Protein AF-0000000085168391 (afdb_homodimer)

Organism: Herbaspirillum seropedicae (strain SmR1) (NCBI:txid757424)

pLDDT: mean 89.88, std 19.29, range [29.91, 98.81]

Solvent-accessible surface area (backbone atoms only — not comparable to full-atom values): 16498 Å² total; per-residue (Å²): 136,82,79,75,76,76,76,74,72,73,69,71,76,68,69,87,40,57,35,81,50,93,57,33,66,59,54,52,68,68,43,54,46,68,57,42,30,51,46,24,60,70,12,24,28,29,52,28,57,47,45,44,16,48,76,58,48,65,44,57,51,66,57,49,28,59,32,41,69,45,61,58,69,61,49,53,49,26,35,75,65,64,31,58,31,51,34,70,56,24,36,44,53,47,46,51,54,52,50,48,51,51,36,18,64,61,63,71,31,61,67,60,20,24,51,52,34,68,33,67,30,75,94,57,80,54,37,25,53,48,51,34,38,55,28,63,46,27,39,51,49,48,53,49,52,50,53,48,51,46,52,56,68,73,94,133,82,78,76,77,74,73,76,72,74,70,71,76,70,67,87,38,56,35,80,50,92,58,33,66,58,53,53,68,68,42,54,46,68,57,41,32,49,48,24,60,69,11,22,26,29,52,29,58,50,45,44,17,49,75,57,48,65,45,58,50,67,56,50,28,60,33,43,71,43,62,60,71,61,49,53,50,26,36,76,65,63,31,59,31,52,33,68,57,24,37,45,52,47,46,51,54,52,50,47,52,52,35,18,64,61,63,71,31,60,67,58,20,25,49,52,35,69,33,67,30,74,94,55,78,55,38,24,53,48,51,34,39,58,29,60,45,28,40,52,49,47,54,50,53,49,52,46,52,46,52,57,68,73,96

Foldseek 3Di:
DPPPPPPPPPPPPQPPAQADDPCSLVVLVPDDPVVVLVSLQVFHFLNNLVCCQCVQQNHHSVVLCQLLVHDPVVSVVSNVVRHGDHSLVSVLSVLSSVLLVLLCVQVVHRNVSSVQQCAFDVQQVRHGLSNQSNDDVSSVSSVVVSVCSSVVVVD/DPPPPPPPPPPPPQPPAQADDPCSLVVLVPDDPVVVLVSLQVFHFLNNLVCCQCVQQNHHSVVLCQLLVHDPVVSVVSNVVRHGDHSLVSVLSVLSSVLLVLLCVQVVHRNVSSVQQCAFDVQQVRHGLSNQSNDDVSSVSSVVVSVCSSVVVVD

Radius of gyration: 22.09 Å; Cα contacts (8 Å, |Δi|>4): 417; chains: 2; bounding box: 77×68×56 Å

Secondary structure (DSSP, 8-state):
----------------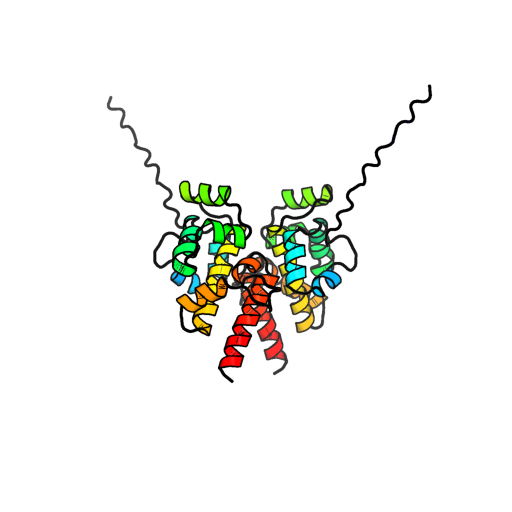STTSSTTHHHHHHHS-HHHHHHHHHH--BTHHHHHIIIIII-S-HHHHHHHTT--HHHHHHHHHTT-BPPHHHHHHHHHHHHHHHHHHHHHT-HHHHHHHHTS--GGGTT--HHHHTTSHHHHHHHHHHHHHHHHHHH-/----------------STTSSTTHHHHHHHS-HHHHHHHHHH--BTHHHHHIIIIII-S-HHHHHHHTT--HHHHHHHHHTT-BPPHHHHHHHHHHHHHHHHHHHHHT-HHHHHHHHTS--GGGTT--HHHHTTSHHHHHHHHHHHHHHHHHHH-

InterPro domains:
  IPR011979 Antitoxin Xre [TIGR02293] (33-155)
  IPR024467 Antitoxin Xre/MbcA/ParS-like, toxin-binding domain [PF09722] (102-152)
  IPR046847 Antitoxin Xre-like, helix-turn-helix domain [PF20432] (38-97)

Structure (mmCIF, N/CA/C/O backbone):
data_AF-0000000085168391-model_v1
#
loop_
_entity.id
_entity.type
_entity.pdbx_description
1 polymer 'Uncharacterized protein'
#
loop_
_atom_site.group_PDB
_atom_site.id
_atom_site.type_symbol
_atom_site.label_atom_id
_atom_site.label_alt_id
_atom_site.label_comp_id
_atom_site.label_asym_id
_atom_site.label_entity_id
_atom_site.label_seq_id
_atom_site.pdbx_PDB_ins_code
_atom_site.Cartn_x
_atom_site.Cartn_y
_atom_site.Cartn_z
_atom_site.occupancy
_atom_site.B_iso_or_equiv
_atom_site.auth_seq_id
_atom_site.auth_comp_id
_atom_site.auth_asym_id
_atom_site.auth_atom_id
_atom_site.pdbx_PDB_model_num
ATOM 1 N N . MET A 1 1 ? 49.438 -32.469 21.75 1 33.88 1 MET A N 1
ATOM 2 C CA . MET A 1 1 ? 48.719 -31.203 22 1 33.88 1 MET A CA 1
ATOM 3 C C . MET A 1 1 ? 47.625 -30.984 20.984 1 33.88 1 MET A C 1
ATOM 5 O O . MET A 1 1 ? 47.875 -30.719 19.812 1 33.88 1 MET A O 1
ATOM 9 N N . THR A 1 2 ? 46.531 -31.781 21.016 1 36.09 2 THR A N 1
ATOM 10 C CA . THR A 1 2 ? 45.344 -31.922 20.156 1 36.09 2 THR A CA 1
ATOM 11 C C . THR A 1 2 ? 44.531 -30.625 20.125 1 36.09 2 THR A C 1
ATOM 13 O O . THR A 1 2 ? 44.062 -30.156 21.172 1 36.09 2 THR A O 1
ATOM 16 N N . THR A 1 3 ? 44.906 -29.719 19.188 1 37.69 3 THR A N 1
ATOM 17 C CA . THR A 1 3 ? 44.156 -28.5 18.922 1 37.69 3 THR A CA 1
ATOM 18 C C . THR A 1 3 ? 42.688 -28.797 18.625 1 37.69 3 THR A C 1
ATOM 20 O O . THR A 1 3 ? 42.375 -29.469 17.641 1 37.69 3 THR A O 1
ATOM 23 N N . ARG A 1 4 ? 41.875 -28.938 19.688 1 37.03 4 ARG A N 1
ATOM 24 C CA . ARG A 1 4 ? 40.438 -29.047 19.531 1 37.03 4 ARG A CA 1
ATOM 25 C C . ARG A 1 4 ? 39.875 -27.875 18.734 1 37.03 4 ARG A C 1
ATOM 27 O O . ARG A 1 4 ? 39.938 -26.734 19.203 1 37.03 4 ARG A O 1
ATOM 34 N N . SER A 1 5 ? 39.875 -28.031 17.344 1 36.16 5 SER A N 1
ATOM 35 C CA . SER A 1 5 ? 39.219 -27.078 16.453 1 36.16 5 SER A CA 1
ATOM 36 C C . SER A 1 5 ? 37.781 -26.828 16.859 1 36.16 5 SER A C 1
ATOM 38 O O . SER A 1 5 ? 36.969 -27.766 16.938 1 36.16 5 SER A O 1
ATOM 40 N N . SER A 1 6 ? 37.5 -25.938 17.797 1 36.25 6 SER A N 1
ATOM 41 C CA . SER A 1 6 ? 36.125 -25.5 18.125 1 36.25 6 SER A CA 1
ATOM 42 C C . SER A 1 6 ? 35.375 -25.094 16.875 1 36.25 6 SER A C 1
ATOM 44 O O . SER A 1 6 ? 35.781 -24.172 16.172 1 36.25 6 SER A O 1
ATOM 46 N N . SER A 1 7 ? 34.75 -26.062 16.219 1 31.73 7 SER A N 1
ATOM 47 C CA . SER A 1 7 ? 33.875 -25.812 15.078 1 31.73 7 SER A CA 1
ATOM 48 C C . SER A 1 7 ? 32.781 -24.797 15.414 1 31.73 7 SER A C 1
ATOM 50 O O . SER A 1 7 ? 31.938 -25.047 16.266 1 31.73 7 SER A O 1
ATOM 52 N N . ILE A 1 8 ? 33.125 -23.531 15.422 1 33.44 8 ILE A N 1
ATOM 53 C CA . ILE A 1 8 ? 32.062 -22.516 15.508 1 33.44 8 ILE A CA 1
ATOM 54 C C . ILE A 1 8 ? 30.953 -22.844 14.523 1 33.44 8 ILE A C 1
ATOM 56 O O . ILE A 1 8 ? 31.172 -22.875 13.312 1 33.44 8 ILE A O 1
ATOM 60 N N . ARG A 1 9 ? 30 -23.578 14.938 1 30.22 9 ARG A N 1
ATOM 61 C CA . ARG A 1 9 ? 28.797 -23.828 14.148 1 30.22 9 ARG A CA 1
ATOM 62 C C . ARG A 1 9 ? 28.188 -22.531 13.656 1 30.22 9 ARG A C 1
ATOM 64 O O . ARG A 1 9 ? 27.75 -21.703 14.453 1 30.22 9 ARG A O 1
ATOM 71 N N . VAL A 1 10 ? 28.625 -22.109 12.562 1 30.91 10 VAL A N 1
ATOM 72 C CA . VAL A 1 10 ? 27.906 -21.094 11.812 1 30.91 10 VAL A CA 1
ATOM 73 C C . VAL A 1 10 ? 26.406 -21.422 11.781 1 30.91 10 VAL A C 1
ATOM 75 O O . VAL A 1 10 ? 26.016 -22.453 11.234 1 30.91 10 VAL A O 1
ATOM 78 N N . VAL A 1 11 ? 25.688 -21.234 12.805 1 31.44 11 VAL A N 1
ATOM 79 C CA . VAL A 1 11 ? 24.234 -21.312 12.766 1 31.44 11 VAL A CA 1
ATOM 80 C C . VAL A 1 11 ? 23.719 -20.625 11.508 1 31.44 11 VAL A C 1
ATOM 82 O O . VAL A 1 11 ? 23.969 -19.438 11.289 1 31.44 11 VAL A O 1
ATOM 85 N N . SER A 1 12 ? 23.641 -21.312 10.438 1 33.41 12 SER A N 1
ATOM 86 C CA . SER A 1 12 ? 22.875 -20.797 9.305 1 33.41 12 SER A CA 1
ATOM 87 C C . SER A 1 12 ? 21.609 -20.078 9.773 1 33.41 12 SER A C 1
ATOM 89 O O . SER A 1 12 ? 20.844 -20.609 10.578 1 33.41 12 SER A O 1
ATOM 91 N N . LYS A 1 13 ? 21.656 -18.922 10.188 1 37.72 13 LYS A N 1
ATOM 92 C CA . LYS A 1 13 ? 20.453 -18.156 10.484 1 37.72 13 LYS A CA 1
ATOM 93 C C . LYS A 1 13 ? 19.281 -18.594 9.602 1 37.72 13 LYS A C 1
ATOM 95 O O . LYS A 1 13 ? 19.219 -18.203 8.43 1 37.72 13 LYS A O 1
ATOM 100 N N . GLY A 1 14 ? 18.875 -19.797 9.352 1 41.16 14 GLY A N 1
ATOM 101 C CA . GLY A 1 14 ? 17.641 -20.203 8.711 1 41.16 14 GLY A CA 1
ATOM 102 C C . GLY A 1 14 ? 16.531 -19.172 8.852 1 41.16 14 GLY A C 1
ATOM 103 O O . GLY A 1 14 ? 16.234 -18.719 9.961 1 41.16 14 GLY A O 1
ATOM 104 N N . SER A 1 15 ? 16.203 -18.344 7.82 1 50.38 15 SER A N 1
ATOM 105 C CA . SER A 1 15 ? 15.445 -17.094 7.926 1 50.38 15 SER A CA 1
ATOM 106 C C . SER A 1 15 ? 14.117 -17.312 8.633 1 50.38 15 SER A C 1
ATOM 108 O O . SER A 1 15 ? 13.414 -18.281 8.367 1 50.38 15 SER A O 1
ATOM 110 N N . GLN A 1 16 ? 13.969 -17.25 9.812 1 61.66 16 GLN A N 1
ATOM 111 C CA . GLN A 1 16 ? 12.75 -17.172 10.609 1 61.66 16 GLN A CA 1
ATOM 112 C C . GLN A 1 16 ? 11.711 -16.266 9.938 1 61.66 16 GLN A C 1
ATOM 114 O O . GLN A 1 16 ? 10.68 -15.945 10.531 1 61.66 16 GLN A O 1
ATOM 119 N N . GLY A 1 17 ? 11.992 -15.961 8.68 1 74 17 GLY A N 1
ATOM 120 C CA . GLY A 1 17 ? 11 -15.117 8.023 1 74 17 GLY A CA 1
ATOM 121 C C . GLY A 1 17 ? 9.867 -15.906 7.406 1 74 17 GLY A C 1
ATOM 122 O O . GLY A 1 17 ? 9.898 -17.141 7.387 1 74 17 GLY A O 1
ATOM 123 N N . LEU A 1 18 ? 8.75 -15.234 7.059 1 85.69 18 LEU A N 1
ATOM 124 C CA . LEU A 1 18 ? 7.602 -15.82 6.375 1 85.69 18 LEU A CA 1
ATOM 125 C C . LEU A 1 18 ? 7.891 -16.016 4.895 1 85.69 18 LEU A C 1
ATOM 127 O O . LEU A 1 18 ? 8.359 -15.102 4.219 1 85.69 18 LEU A O 1
ATOM 131 N N . GLY A 1 19 ? 7.73 -17.219 4.465 1 88.19 19 GLY A N 1
ATOM 132 C CA . GLY A 1 19 ? 7.836 -17.422 3.029 1 88.19 19 GLY A CA 1
ATOM 133 C C . GLY A 1 19 ? 8.383 -18.797 2.656 1 88.19 19 GLY A C 1
ATOM 134 O O . GLY A 1 19 ? 8.133 -19.281 1.554 1 88.19 19 GLY A O 1
ATOM 135 N N . ALA A 1 20 ? 8.984 -19.438 3.566 1 86.19 20 ALA A N 1
ATOM 136 C CA . ALA A 1 20 ? 9.719 -20.641 3.193 1 86.19 20 ALA A CA 1
ATOM 137 C C . ALA A 1 20 ? 8.961 -21.906 3.592 1 86.19 20 ALA A C 1
ATOM 139 O O . ALA A 1 20 ? 9.297 -23 3.15 1 86.19 20 ALA A O 1
ATOM 140 N N . ARG A 1 21 ? 7.949 -21.688 4.328 1 89.88 21 ARG A N 1
ATOM 141 C CA . ARG A 1 21 ? 7.207 -22.859 4.793 1 89.88 21 ARG A CA 1
ATOM 142 C C . ARG A 1 21 ? 5.918 -23.031 4 1 89.88 21 ARG A C 1
ATOM 144 O O . ARG A 1 21 ? 5.309 -22.062 3.562 1 89.88 21 ARG A O 1
ATOM 151 N N . PRO A 1 22 ? 5.465 -24.281 3.84 1 85.81 22 PRO A N 1
ATOM 152 C CA . PRO A 1 22 ? 4.312 -24.578 2.99 1 85.81 22 PRO A CA 1
ATOM 153 C C . PRO A 1 22 ? 3.039 -23.875 3.447 1 85.81 22 PRO A C 1
ATOM 155 O O . PRO A 1 22 ? 2.221 -23.469 2.619 1 85.81 22 PRO A O 1
ATOM 158 N N . ASN A 1 23 ? 2.877 -23.641 4.668 1 91.81 23 ASN A N 1
ATOM 159 C CA . ASN A 1 23 ? 1.635 -23.062 5.16 1 91.81 23 ASN A CA 1
ATOM 160 C C . ASN A 1 23 ? 1.784 -21.562 5.418 1 91.81 23 ASN A C 1
ATOM 162 O O . ASN A 1 23 ? 0.927 -20.953 6.055 1 91.81 23 ASN A O 1
ATOM 166 N N . ASP A 1 24 ? 2.768 -21 4.863 1 94.44 24 ASP A N 1
ATOM 167 C CA . ASP A 1 24 ? 3.098 -19.609 5.188 1 94.44 24 ASP A CA 1
ATOM 168 C C . ASP A 1 24 ? 2.016 -18.656 4.688 1 94.44 24 ASP A C 1
ATOM 170 O O . ASP A 1 24 ? 1.729 -17.641 5.324 1 94.44 24 ASP A O 1
ATOM 174 N N . PHE A 1 25 ? 1.405 -18.953 3.545 1 95.38 25 PHE A N 1
ATOM 175 C CA . PHE A 1 25 ? 0.35 -18.094 3.043 1 95.38 25 PHE A CA 1
ATOM 176 C C . PHE A 1 25 ? -0.819 -18.031 4.02 1 95.38 25 PHE A C 1
ATOM 178 O O . PHE A 1 25 ? -1.305 -16.953 4.355 1 95.38 25 PHE A O 1
ATOM 185 N N . GLN A 1 26 ? -1.202 -19.234 4.449 1 94.31 26 GLN A N 1
ATOM 186 C CA . GLN A 1 26 ? -2.318 -19.328 5.383 1 94.31 26 GLN A CA 1
ATOM 187 C C . GLN A 1 26 ? -1.959 -18.703 6.73 1 94.31 26 GLN A C 1
ATOM 189 O O . GLN A 1 26 ? -2.791 -18.047 7.355 1 94.31 26 GLN A O 1
ATOM 194 N N . ARG A 1 27 ? -0.788 -18.984 7.184 1 95.25 27 ARG A N 1
ATOM 195 C CA . ARG A 1 27 ? -0.331 -18.406 8.438 1 95.25 27 ARG A CA 1
ATOM 196 C C . ARG A 1 27 ? -0.391 -16.875 8.383 1 95.25 27 ARG A C 1
ATOM 198 O O . ARG A 1 27 ? -0.863 -16.234 9.32 1 95.25 27 ARG A O 1
ATOM 205 N N . PHE A 1 28 ? 0.11 -16.375 7.328 1 97.62 28 PHE A N 1
ATOM 206 C CA . PHE A 1 28 ? 0.08 -14.922 7.152 1 97.62 28 PHE A CA 1
ATOM 207 C C . PHE A 1 28 ? -1.354 -14.414 7.125 1 97.62 28 PHE A C 1
ATOM 209 O O . PHE A 1 28 ? -1.679 -13.43 7.793 1 97.62 28 PHE A O 1
ATOM 216 N N . ALA A 1 29 ? -2.193 -15.055 6.402 1 95.69 29 ALA A N 1
ATOM 217 C CA . ALA A 1 29 ? -3.588 -14.641 6.25 1 95.69 29 ALA A CA 1
ATOM 218 C C . ALA A 1 29 ? -4.32 -14.672 7.59 1 95.69 29 ALA A C 1
ATOM 220 O O 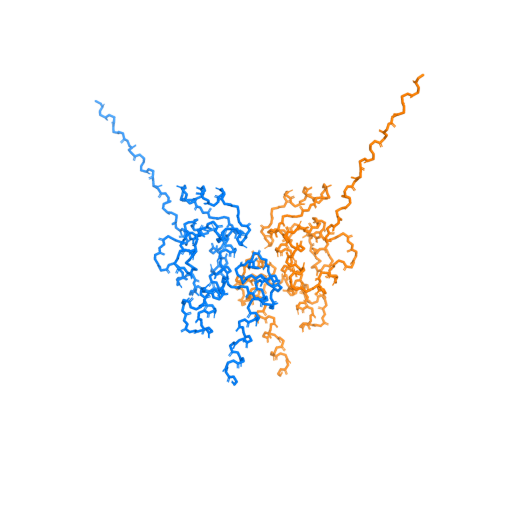. ALA A 1 29 ? -5.254 -13.898 7.812 1 95.69 29 ALA A O 1
ATOM 221 N N . ASN A 1 30 ? -3.869 -15.531 8.461 1 96.19 30 ASN A N 1
ATOM 222 C CA . ASN A 1 30 ? -4.57 -15.727 9.727 1 96.19 30 ASN A CA 1
ATOM 223 C C . ASN A 1 30 ? -4.059 -14.781 10.805 1 96.19 30 ASN A C 1
ATOM 225 O O . ASN A 1 30 ? -4.645 -14.688 11.891 1 96.19 30 ASN A O 1
ATOM 229 N N . MET A 1 31 ? -3.039 -14.125 10.562 1 96.94 31 MET A N 1
ATOM 230 C CA . MET A 1 31 ? -2.531 -13.133 11.5 1 96.94 31 MET A CA 1
ATOM 231 C C . MET A 1 31 ? -3.469 -11.93 11.586 1 96.94 31 MET A C 1
ATOM 233 O O . MET A 1 31 ? -4.145 -11.602 10.609 1 96.94 31 MET A O 1
ATOM 237 N N . ASP A 1 32 ? -3.422 -11.32 12.766 1 96.38 32 ASP A N 1
ATOM 238 C CA . ASP A 1 32 ? -4.098 -10.031 12.836 1 96.38 32 ASP A CA 1
ATOM 239 C C . ASP A 1 32 ? -3.309 -8.953 12.086 1 96.38 32 ASP A C 1
ATOM 241 O O . ASP A 1 32 ? -2.104 -9.102 11.875 1 96.38 32 ASP A O 1
ATOM 245 N N . PRO A 1 33 ? -3.953 -7.879 11.758 1 96.75 33 PRO A N 1
ATOM 246 C CA . PRO A 1 33 ? -3.332 -6.859 10.906 1 96.75 33 PRO A CA 1
ATOM 247 C C . PRO A 1 33 ? -2.041 -6.301 11.508 1 96.75 33 PRO A C 1
ATOM 249 O O . PRO A 1 33 ? -1.1 -5.996 10.773 1 96.75 33 PRO A O 1
ATOM 252 N N . ILE A 1 34 ? -1.938 -6.125 12.797 1 96.12 34 ILE A N 1
ATOM 253 C CA . ILE A 1 34 ? -0.744 -5.586 13.445 1 96.12 34 ILE A CA 1
ATOM 254 C C . ILE A 1 34 ? 0.415 -6.57 13.281 1 96.12 34 ILE A C 1
ATOM 256 O O . ILE A 1 34 ? 1.529 -6.172 12.93 1 96.12 34 ILE A O 1
ATOM 260 N N . SER A 1 35 ? 0.068 -7.852 13.469 1 97.25 35 SER A N 1
ATOM 261 C CA . SER A 1 35 ? 1.077 -8.891 13.289 1 97.25 35 SER A CA 1
ATOM 262 C C . SER A 1 35 ? 1.5 -9 11.828 1 97.25 35 SER A C 1
ATOM 264 O O . SER A 1 35 ? 2.678 -9.211 11.531 1 97.25 35 SER A O 1
ATOM 266 N N . GLN A 1 36 ? 0.532 -8.875 10.914 1 98.19 36 GLN A N 1
ATOM 267 C CA . GLN A 1 36 ? 0.883 -8.852 9.5 1 98.19 36 GLN A CA 1
ATOM 268 C C . GLN A 1 36 ? 1.823 -7.691 9.188 1 98.19 36 GLN A C 1
ATOM 270 O O . GLN A 1 36 ? 2.795 -7.855 8.445 1 98.19 36 GLN A O 1
ATOM 275 N N . GLY A 1 37 ? 1.474 -6.484 9.75 1 97.81 37 GLY A N 1
ATOM 276 C CA . GLY A 1 37 ? 2.33 -5.324 9.555 1 97.81 37 GLY A CA 1
ATOM 277 C C . GLY A 1 37 ? 3.756 -5.551 10.023 1 97.81 37 GLY A C 1
ATOM 278 O O . GLY A 1 37 ? 4.707 -5.18 9.336 1 97.81 37 GLY A O 1
ATOM 279 N N . ARG A 1 38 ? 3.926 -6.211 11.18 1 96.75 38 ARG A N 1
ATOM 280 C CA . ARG A 1 38 ? 5.25 -6.516 11.719 1 96.75 38 ARG A CA 1
ATOM 281 C C . ARG A 1 38 ? 6.012 -7.457 10.789 1 96.75 38 ARG A C 1
ATOM 283 O O . ARG A 1 38 ? 7.195 -7.246 10.516 1 96.75 38 ARG A O 1
ATOM 290 N N . THR A 1 39 ? 5.309 -8.453 10.328 1 97.31 39 THR A N 1
ATOM 291 C CA . THR A 1 39 ? 5.906 -9.414 9.406 1 97.31 39 THR A CA 1
ATOM 292 C C . THR A 1 39 ? 6.418 -8.711 8.156 1 97.31 39 THR A C 1
ATOM 294 O O . THR A 1 39 ? 7.516 -9.008 7.676 1 97.31 39 THR A O 1
ATOM 297 N N . ILE A 1 40 ? 5.652 -7.789 7.633 1 97.88 40 ILE A N 1
ATOM 298 C CA . ILE A 1 40 ? 5.996 -7.043 6.426 1 97.88 40 ILE A CA 1
ATOM 299 C C . ILE A 1 40 ? 7.195 -6.141 6.699 1 97.88 40 ILE A C 1
ATOM 301 O O . ILE A 1 40 ? 8.156 -6.117 5.922 1 97.88 40 ILE A O 1
ATOM 305 N N . ARG A 1 41 ? 7.246 -5.496 7.816 1 96.81 41 ARG A N 1
ATOM 306 C CA . ARG A 1 41 ? 8.344 -4.605 8.172 1 96.81 41 ARG A CA 1
ATOM 307 C C . ARG A 1 41 ? 9.648 -5.383 8.336 1 96.81 41 ARG A C 1
ATOM 309 O O . ARG A 1 41 ? 10.711 -4.906 7.934 1 96.81 41 ARG A O 1
ATOM 316 N N . ASP A 1 42 ? 9.484 -6.555 8.922 1 96.19 42 ASP A N 1
ATOM 317 C CA . ASP A 1 42 ? 10.656 -7.391 9.156 1 96.19 42 ASP A CA 1
ATOM 318 C C . ASP A 1 42 ? 11.188 -7.977 7.848 1 96.19 42 ASP A C 1
ATOM 320 O O . ASP A 1 42 ? 12.336 -8.414 7.777 1 96.19 42 ASP A O 1
ATOM 324 N N . GLY A 1 43 ? 10.383 -7.98 6.91 1 97.62 43 GLY A N 1
ATOM 325 C CA . GLY A 1 43 ? 10.742 -8.547 5.617 1 97.62 43 GLY A CA 1
ATOM 326 C C . GLY A 1 43 ? 10.445 -10.031 5.512 1 97.62 43 GLY A C 1
ATOM 327 O O . GLY A 1 43 ? 10.914 -10.82 6.332 1 97.62 43 GLY A O 1
ATOM 328 N N . MET A 1 44 ? 9.781 -10.391 4.504 1 98 44 MET A N 1
ATOM 329 C CA . MET A 1 44 ? 9.516 -11.805 4.227 1 98 44 MET A CA 1
ATOM 330 C C . MET A 1 44 ? 10.734 -12.469 3.59 1 98 44 MET A C 1
ATOM 332 O O . MET A 1 44 ? 11.602 -11.789 3.037 1 98 44 MET A O 1
ATOM 336 N N . ASP A 1 45 ? 10.742 -13.82 3.738 1 97.88 45 ASP A N 1
ATOM 337 C CA . ASP A 1 45 ? 11.773 -14.531 2.984 1 97.88 45 ASP A CA 1
ATOM 338 C C . ASP A 1 45 ? 11.609 -14.305 1.483 1 97.88 45 ASP A C 1
ATOM 340 O O . ASP A 1 45 ? 10.508 -14.438 0.948 1 97.88 45 ASP A O 1
ATOM 344 N N . ALA A 1 46 ? 12.703 -14.031 0.838 1 98.19 46 ALA A N 1
ATOM 345 C CA . ALA A 1 46 ? 12.625 -13.625 -0.564 1 98.19 46 ALA A CA 1
ATOM 346 C C . ALA A 1 46 ? 12.008 -14.727 -1.421 1 98.19 46 ALA A C 1
ATOM 348 O O . ALA A 1 46 ? 11.367 -14.445 -2.438 1 98.19 46 ALA A O 1
ATOM 349 N N . ILE A 1 47 ? 12.117 -15.938 -1.055 1 98 47 ILE A N 1
ATOM 350 C CA . ILE A 1 47 ? 11.617 -17.094 -1.807 1 98 47 ILE A CA 1
ATOM 351 C C . ILE A 1 47 ? 10.102 -16.984 -1.941 1 98 47 ILE A C 1
ATOM 353 O O . ILE A 1 47 ? 9.508 -17.641 -2.803 1 98 47 ILE A O 1
ATOM 357 N N . ILE A 1 48 ? 9.469 -16.125 -1.128 1 98.5 48 ILE A N 1
ATOM 358 C CA . ILE A 1 48 ? 8.023 -15.984 -1.168 1 98.5 48 ILE A CA 1
ATOM 359 C C . ILE A 1 48 ? 7.594 -15.445 -2.529 1 98.5 48 ILE A C 1
ATOM 361 O O . ILE A 1 48 ? 6.516 -15.773 -3.025 1 98.5 48 ILE A O 1
ATOM 365 N N . ALA A 1 49 ? 8.414 -14.594 -3.102 1 98.56 49 ALA A N 1
ATOM 366 C CA . ALA A 1 49 ? 8.102 -14.047 -4.418 1 98.56 49 ALA A CA 1
ATOM 367 C C . ALA A 1 49 ? 7.945 -15.156 -5.453 1 98.56 49 ALA A C 1
ATOM 369 O O . ALA A 1 49 ? 6.992 -15.164 -6.234 1 98.56 49 ALA A O 1
ATOM 370 N N . GLU A 1 50 ? 8.82 -16.094 -5.438 1 98.25 50 GLU A N 1
ATOM 371 C CA . GLU A 1 50 ? 8.758 -17.234 -6.352 1 98.25 50 GLU A CA 1
ATOM 372 C C . GLU A 1 50 ? 7.527 -18.094 -6.074 1 98.25 50 GLU A C 1
ATOM 374 O O . GLU A 1 50 ? 6.855 -18.547 -7.004 1 98.25 50 GLU A O 1
ATOM 379 N N . ARG A 1 51 ? 7.262 -18.312 -4.863 1 98.25 51 ARG A N 1
ATOM 380 C CA . ARG A 1 51 ? 6.133 -19.172 -4.488 1 98.25 51 ARG A CA 1
ATOM 381 C C . ARG A 1 51 ? 4.809 -18.516 -4.883 1 98.25 51 ARG A C 1
ATOM 383 O O . ARG A 1 51 ? 3.904 -19.203 -5.375 1 98.25 51 ARG A O 1
ATOM 390 N N . VAL A 1 52 ? 4.715 -17.234 -4.648 1 98.5 52 VAL A N 1
ATOM 391 C CA . VAL A 1 52 ? 3.508 -16.5 -5.039 1 98.5 52 VAL A CA 1
ATOM 392 C C . VAL A 1 52 ? 3.307 -16.625 -6.547 1 98.5 52 VAL A C 1
ATOM 394 O O . VAL A 1 52 ? 2.209 -16.938 -7.012 1 98.5 52 VAL A O 1
ATOM 397 N N . ALA A 1 53 ? 4.352 -16.406 -7.297 1 98.69 53 ALA A N 1
ATOM 398 C CA . ALA A 1 53 ? 4.273 -16.469 -8.758 1 98.69 53 ALA A CA 1
ATOM 399 C C . ALA A 1 53 ? 3.854 -17.859 -9.219 1 98.69 53 ALA A C 1
ATOM 401 O O . ALA A 1 53 ? 2.943 -18 -10.039 1 98.69 53 ALA A O 1
ATOM 402 N N . ARG A 1 54 ? 4.422 -18.828 -8.641 1 98.06 54 ARG A N 1
ATOM 403 C CA . ARG A 1 54 ? 4.238 -20.203 -9.094 1 98.06 54 ARG A CA 1
ATOM 404 C C . ARG A 1 54 ? 2.947 -20.797 -8.531 1 98.06 54 ARG A C 1
ATOM 406 O O . ARG A 1 54 ? 2.127 -21.328 -9.273 1 98.06 54 ARG A O 1
ATOM 413 N N . GLU A 1 55 ? 2.758 -20.672 -7.246 1 97.56 55 GLU A N 1
ATOM 414 C CA . GLU A 1 55 ? 1.701 -21.422 -6.57 1 97.56 55 GLU A CA 1
ATOM 415 C C . GLU A 1 55 ? 0.369 -20.672 -6.637 1 97.56 55 GLU A C 1
ATOM 417 O O . GLU A 1 55 ? -0.69 -21.297 -6.727 1 97.56 55 GLU A O 1
ATOM 422 N N . LEU A 1 56 ? 0.389 -19.359 -6.613 1 97.75 56 LEU A N 1
ATOM 423 C CA . LEU A 1 56 ? -0.863 -18.609 -6.496 1 97.75 56 LEU A CA 1
ATOM 424 C C . LEU A 1 56 ? -1.294 -18.062 -7.852 1 97.75 56 LEU A C 1
ATOM 426 O O . LEU A 1 56 ? -2.486 -18.031 -8.164 1 97.75 56 LEU A O 1
ATOM 430 N N . LEU A 1 57 ? -0.329 -17.656 -8.648 1 98.56 57 LEU A N 1
ATOM 431 C CA . LEU A 1 57 ? -0.69 -16.953 -9.875 1 98.56 57 LEU A CA 1
ATOM 432 C C . LEU A 1 57 ? -0.366 -17.781 -11.102 1 98.56 57 LEU A C 1
ATOM 434 O O . LEU A 1 57 ? -0.862 -17.516 -12.195 1 98.56 57 LEU A O 1
ATOM 438 N N . GLN A 1 58 ? 0.504 -18.75 -10.93 1 98.25 58 GLN A N 1
ATOM 439 C CA . GLN A 1 58 ? 0.895 -19.641 -12.016 1 98.25 58 GLN A CA 1
ATOM 440 C C . GLN A 1 58 ? 1.498 -18.859 -13.18 1 98.25 58 GLN A C 1
ATOM 442 O O . GLN A 1 58 ? 1.104 -19.047 -14.336 1 98.25 58 GLN A O 1
ATOM 447 N N . ILE A 1 59 ? 2.441 -18.031 -12.891 1 98.56 59 ILE A N 1
ATOM 448 C CA . ILE A 1 59 ? 3.176 -17.25 -13.867 1 98.56 59 ILE A CA 1
ATOM 449 C C . ILE A 1 59 ? 4.668 -17.297 -13.555 1 98.56 59 ILE A C 1
ATOM 451 O O . ILE A 1 59 ? 5.066 -17.625 -12.438 1 98.56 59 ILE A O 1
ATOM 455 N N . PRO A 1 60 ? 5.535 -16.953 -14.594 1 98.62 60 PRO A N 1
ATOM 456 C CA . PRO A 1 60 ? 6.961 -16.812 -14.289 1 98.62 60 PRO A CA 1
ATOM 457 C C . PRO A 1 60 ? 7.246 -15.727 -13.266 1 98.62 60 PRO A C 1
ATOM 459 O O . PRO A 1 60 ? 6.555 -14.703 -13.234 1 98.62 60 PRO A O 1
ATOM 462 N N . LEU A 1 61 ? 8.289 -15.977 -12.484 1 98.69 61 LEU A N 1
ATOM 463 C CA . LEU A 1 61 ? 8.688 -14.992 -11.492 1 98.69 61 LEU A CA 1
ATOM 464 C C . LEU A 1 61 ? 8.914 -13.625 -12.133 1 98.69 61 LEU A C 1
ATOM 466 O O . LEU A 1 61 ? 8.5 -12.602 -11.586 1 98.69 61 LEU A O 1
ATOM 470 N N . GLN A 1 62 ? 9.477 -13.602 -13.281 1 98.5 62 GLN A N 1
ATOM 471 C CA . GLN A 1 62 ? 9.805 -12.344 -13.953 1 98.5 62 GLN A CA 1
ATOM 472 C C . GLN A 1 62 ? 8.539 -11.547 -14.273 1 98.5 62 GLN A C 1
ATOM 474 O O . GLN A 1 62 ? 8.555 -10.32 -14.242 1 98.5 62 GLN A O 1
ATOM 479 N N . THR A 1 63 ? 7.5 -12.234 -14.602 1 98.31 63 THR A N 1
ATOM 480 C CA . THR A 1 63 ? 6.227 -11.578 -14.891 1 98.31 63 THR A CA 1
ATOM 481 C C . THR A 1 63 ? 5.66 -10.922 -13.633 1 98.31 63 THR A C 1
ATOM 483 O O . THR A 1 63 ? 5.184 -9.789 -13.688 1 98.31 63 THR A O 1
ATOM 486 N N . LEU A 1 64 ? 5.715 -11.617 -12.523 1 98.69 64 LEU A N 1
ATOM 487 C CA . LEU A 1 64 ? 5.273 -11.055 -11.25 1 98.69 64 LEU A CA 1
ATOM 488 C C . LEU A 1 64 ? 6.078 -9.805 -10.906 1 98.69 64 LEU A C 1
ATOM 490 O O . LEU A 1 64 ? 5.504 -8.766 -10.562 1 98.69 64 LEU A O 1
ATOM 494 N N . LEU A 1 65 ? 7.418 -9.93 -11.008 1 98.56 65 LEU A N 1
ATOM 495 C CA . LEU A 1 65 ? 8.297 -8.836 -10.609 1 98.56 65 LEU A CA 1
ATOM 496 C C . LEU A 1 65 ? 8.086 -7.617 -11.5 1 98.56 65 LEU A C 1
ATOM 498 O O . LEU A 1 65 ? 8.023 -6.488 -11.008 1 98.56 65 LEU A O 1
ATOM 502 N N . ALA A 1 66 ? 7.926 -7.867 -12.773 1 97.38 66 ALA A N 1
ATOM 503 C CA . ALA A 1 66 ? 7.652 -6.777 -13.703 1 97.38 66 ALA A CA 1
ATOM 504 C C . ALA A 1 66 ? 6.316 -6.109 -13.391 1 97.38 66 ALA A C 1
ATOM 506 O O . ALA A 1 66 ? 6.223 -4.879 -13.367 1 97.38 66 ALA A O 1
ATOM 507 N N . GLY A 1 67 ? 5.312 -6.891 -13.117 1 96.69 67 GLY A N 1
ATOM 508 C CA . GLY A 1 67 ? 3.996 -6.363 -12.805 1 96.69 67 GLY A CA 1
ATOM 509 C C . GLY A 1 67 ? 3.979 -5.52 -11.539 1 96.69 67 GLY A C 1
ATOM 510 O O . GLY A 1 67 ? 3.266 -4.516 -11.469 1 96.69 67 GLY A O 1
ATOM 511 N N . LEU A 1 68 ? 4.762 -5.859 -10.617 1 97.69 68 LEU A N 1
ATOM 512 C CA . LEU A 1 68 ? 4.758 -5.18 -9.328 1 97.69 68 LEU A CA 1
ATOM 513 C C . LEU A 1 68 ? 5.828 -4.094 -9.289 1 97.69 68 LEU A C 1
ATOM 515 O O . LEU A 1 68 ? 6.027 -3.453 -8.25 1 97.69 68 LEU A O 1
ATOM 519 N N . GLY A 1 69 ? 6.52 -3.941 -10.352 1 95.94 69 GLY A N 1
ATOM 520 C CA . GLY A 1 69 ? 7.582 -2.951 -10.367 1 95.94 69 GLY A CA 1
ATOM 521 C C . GLY A 1 69 ? 8.719 -3.279 -9.414 1 95.94 69 GLY A C 1
ATOM 522 O O . GLY A 1 69 ? 9.32 -2.379 -8.828 1 95.94 69 GLY A O 1
ATOM 523 N N . LEU A 1 70 ? 8.961 -4.488 -9.164 1 97.62 70 LEU A N 1
ATOM 524 C CA . LEU A 1 70 ? 10.07 -4.914 -8.32 1 97.62 70 LEU A CA 1
ATOM 525 C C . LEU A 1 70 ? 11.32 -5.188 -9.148 1 97.62 70 LEU A C 1
ATOM 527 O O . LEU A 1 70 ? 11.227 -5.742 -10.25 1 97.62 70 LEU A O 1
ATOM 531 N N . PRO A 1 71 ? 12.406 -4.785 -8.594 1 96.88 71 PRO A N 1
ATOM 532 C CA . PRO A 1 71 ? 13.641 -5.023 -9.336 1 96.88 71 PRO A CA 1
ATOM 533 C C . PRO A 1 71 ? 14.023 -6.5 -9.391 1 96.88 71 PRO A C 1
ATOM 535 O O . PRO A 1 71 ? 14.305 -7.105 -8.352 1 96.88 71 PRO A O 1
ATOM 538 N N . SER A 1 72 ? 14.141 -7.023 -10.594 1 97.69 72 SER A N 1
ATOM 539 C CA . SER A 1 72 ? 14.367 -8.453 -10.805 1 97.69 72 SER A CA 1
ATOM 540 C C . SER A 1 72 ? 15.727 -8.875 -10.25 1 97.69 72 SER A C 1
ATOM 542 O O . SER A 1 72 ? 15.828 -9.867 -9.516 1 97.69 72 SER A O 1
ATOM 544 N N . SER A 1 73 ? 16.781 -8.164 -10.555 1 98.12 73 SER A N 1
ATOM 545 C CA . SER A 1 73 ? 18.125 -8.539 -10.125 1 98.12 73 SER A CA 1
ATOM 546 C C . SER A 1 73 ? 18.219 -8.578 -8.602 1 98.12 73 SER A C 1
ATOM 548 O O . SER A 1 73 ? 18.828 -9.484 -8.031 1 98.12 73 SER A O 1
ATOM 550 N N . THR A 1 74 ? 17.578 -7.637 -7.965 1 97.88 74 THR A N 1
ATOM 551 C CA . THR A 1 74 ? 17.609 -7.531 -6.512 1 97.88 74 THR A CA 1
ATOM 552 C C . THR A 1 74 ? 16.875 -8.703 -5.871 1 97.88 74 THR A C 1
ATOM 554 O O . THR A 1 74 ? 17.391 -9.344 -4.957 1 97.88 74 THR A O 1
ATOM 557 N N . ILE A 1 75 ? 15.742 -9.016 -6.422 1 98.5 75 ILE A N 1
ATOM 558 C CA . ILE A 1 75 ? 14.93 -10.078 -5.84 1 98.5 75 ILE A CA 1
ATOM 559 C C . ILE A 1 75 ? 15.594 -11.43 -6.09 1 98.5 75 ILE A C 1
ATOM 561 O O . ILE A 1 75 ? 15.68 -12.266 -5.188 1 98.5 75 ILE A O 1
ATOM 565 N N . LEU A 1 76 ? 16.047 -11.602 -7.277 1 98.31 76 LEU A N 1
ATOM 566 C CA . LEU A 1 76 ? 16.719 -12.859 -7.598 1 98.31 76 LEU A CA 1
ATOM 567 C C . LEU A 1 76 ? 17.953 -13.047 -6.734 1 98.31 76 LEU A C 1
ATOM 569 O O . LEU A 1 76 ? 18.234 -14.156 -6.273 1 98.31 76 LEU A O 1
ATOM 573 N N . ARG A 1 77 ? 18.703 -12.031 -6.551 1 98.5 77 ARG A N 1
ATOM 574 C CA . ARG A 1 77 ? 19.875 -12.094 -5.68 1 98.5 77 ARG A CA 1
ATOM 575 C C . ARG A 1 77 ? 19.484 -12.484 -4.262 1 98.5 77 ARG A C 1
ATOM 577 O O . ARG A 1 77 ? 20.109 -13.352 -3.65 1 98.5 77 ARG A O 1
ATOM 584 N N . LYS A 1 78 ? 18.5 -11.875 -3.754 1 98.12 78 LYS A N 1
ATOM 585 C CA . LYS A 1 78 ? 18.047 -12.164 -2.396 1 98.12 78 LYS A CA 1
ATOM 586 C C . LYS A 1 78 ? 17.562 -13.609 -2.271 1 98.12 78 LYS A C 1
ATOM 588 O O . LYS A 1 78 ? 17.781 -14.25 -1.245 1 98.12 78 LYS A O 1
ATOM 593 N N . ILE A 1 79 ? 16.875 -14.078 -3.271 1 97.5 79 ILE A N 1
ATOM 594 C CA . ILE A 1 79 ? 16.422 -15.469 -3.27 1 97.5 79 ILE A CA 1
ATOM 595 C C . ILE A 1 79 ? 17.641 -16.406 -3.211 1 97.5 79 ILE A C 1
ATOM 597 O O . ILE A 1 79 ? 17.688 -17.312 -2.385 1 97.5 79 ILE A O 1
ATOM 601 N N . SER A 1 80 ? 18.547 -16.125 -4.074 1 97.62 80 SER A N 1
ATOM 602 C CA . SER A 1 80 ? 19.734 -16.984 -4.16 1 97.62 80 SER A CA 1
ATOM 603 C C . SER A 1 80 ? 20.516 -16.969 -2.855 1 97.62 80 SER A C 1
ATOM 605 O O . SER A 1 80 ? 21.094 -17.984 -2.467 1 97.62 80 SER A O 1
ATOM 607 N N . ARG A 1 81 ? 20.469 -15.914 -2.172 1 97.44 81 ARG A N 1
ATOM 608 C CA . ARG A 1 81 ? 21.25 -15.766 -0.948 1 97.44 81 ARG A CA 1
ATOM 609 C C . ARG A 1 81 ? 20.391 -16.047 0.284 1 97.44 81 ARG A C 1
ATOM 611 O O . ARG A 1 81 ? 20.828 -15.836 1.414 1 97.44 81 ARG A O 1
ATOM 618 N N . LYS A 1 82 ? 19.172 -16.484 0.039 1 96.19 82 LYS A N 1
ATOM 619 C CA . LYS A 1 82 ? 18.219 -16.797 1.113 1 96.19 82 LYS A CA 1
ATOM 620 C C . LYS A 1 82 ? 18.078 -15.617 2.07 1 96.19 82 LYS A C 1
ATOM 622 O O . LYS A 1 82 ? 18.094 -15.789 3.289 1 96.19 82 LYS A O 1
ATOM 627 N N . GLU A 1 83 ? 18.047 -14.422 1.521 1 97.12 83 GLU A N 1
ATOM 628 C CA . GLU A 1 83 ? 17.875 -13.188 2.277 1 97.12 83 GLU A CA 1
ATOM 629 C C . GLU A 1 83 ? 16.391 -12.805 2.377 1 97.12 83 GLU A C 1
ATOM 631 O O . GLU A 1 83 ? 15.539 -13.453 1.767 1 97.12 83 GLU A O 1
ATOM 636 N N . ARG A 1 84 ? 16.172 -11.781 3.139 1 97.62 84 ARG A N 1
ATOM 637 C CA . ARG A 1 84 ? 14.82 -11.2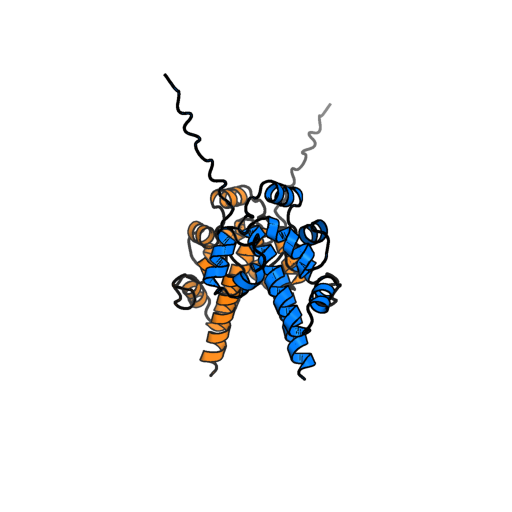42 3.287 1 97.62 84 ARG A CA 1
ATOM 638 C C . ARG A 1 84 ? 14.57 -10.109 2.297 1 97.62 84 ARG A C 1
ATOM 640 O O . ARG A 1 84 ? 15.508 -9.422 1.877 1 97.62 84 ARG A O 1
ATOM 647 N N . LEU A 1 85 ? 13.328 -10 1.941 1 98.06 85 LEU A N 1
ATOM 648 C CA . LEU A 1 85 ? 12.883 -8.805 1.233 1 98.06 85 LEU A CA 1
ATOM 649 C C . LEU A 1 85 ? 12.898 -7.586 2.154 1 98.06 85 LEU A C 1
ATOM 651 O O . LEU A 1 85 ? 12.828 -7.727 3.377 1 98.06 85 LEU A O 1
ATOM 655 N N . SER A 1 86 ? 13.008 -6.387 1.55 1 96.5 86 SER A N 1
ATOM 656 C CA . SER A 1 86 ? 12.766 -5.172 2.32 1 96.5 86 SER A CA 1
ATOM 657 C C . SER A 1 86 ? 11.297 -5.059 2.725 1 96.5 86 SER A C 1
ATOM 659 O O . SER A 1 86 ? 10.445 -5.793 2.213 1 96.5 86 SER A O 1
ATOM 661 N N . GLY A 1 87 ? 10.992 -4.16 3.607 1 96.44 87 GLY A N 1
ATOM 662 C CA . GLY A 1 87 ? 9.609 -3.885 3.982 1 96.44 87 GLY A CA 1
ATOM 663 C C . GLY A 1 87 ? 8.734 -3.51 2.803 1 96.44 87 GLY A C 1
ATOM 664 O O . GLY A 1 87 ? 7.617 -4.004 2.672 1 96.44 87 GLY A O 1
ATOM 665 N N . SER A 1 88 ? 9.273 -2.648 1.942 1 96.38 88 SER A N 1
ATOM 666 C CA . SER A 1 88 ? 8.516 -2.189 0.785 1 96.38 88 SER A CA 1
ATOM 667 C C . SER A 1 88 ? 8.258 -3.33 -0.194 1 96.38 88 SER A C 1
ATOM 669 O O . SER A 1 88 ? 7.168 -3.438 -0.757 1 96.38 88 SER A O 1
ATOM 671 N N . GLU A 1 89 ? 9.227 -4.156 -0.424 1 97.69 89 GLU A N 1
ATOM 672 C CA . GLU A 1 89 ? 9.055 -5.324 -1.288 1 97.69 89 GLU A CA 1
ATOM 673 C C . GLU A 1 89 ? 8.031 -6.297 -0.707 1 97.69 89 GLU A C 1
ATOM 675 O O . GLU A 1 89 ? 7.164 -6.797 -1.426 1 97.69 89 GLU A O 1
ATOM 680 N N . SER A 1 90 ? 8.148 -6.539 0.58 1 98.06 90 SER A N 1
ATOM 681 C CA . SER A 1 90 ? 7.211 -7.41 1.28 1 98.06 90 SER A CA 1
ATOM 682 C C . SER A 1 90 ? 5.785 -6.871 1.202 1 98.06 90 SER A C 1
ATOM 684 O O . SER A 1 90 ? 4.832 -7.637 1.049 1 98.06 90 SER A O 1
ATOM 686 N N . ASP A 1 91 ? 5.707 -5.594 1.301 1 98.25 91 ASP A N 1
ATOM 687 C CA . ASP A 1 91 ? 4.402 -4.938 1.245 1 98.25 91 ASP A CA 1
ATOM 688 C C . ASP A 1 91 ? 3.734 -5.16 -0.109 1 98.25 91 ASP A C 1
ATOM 690 O O . ASP A 1 91 ? 2.533 -5.426 -0.178 1 98.25 91 ASP A O 1
ATOM 694 N N . ARG A 1 92 ? 4.457 -5.113 -1.139 1 98.12 92 ARG A N 1
ATOM 695 C CA . ARG A 1 92 ? 3.93 -5.336 -2.48 1 98.12 92 ARG A CA 1
ATOM 696 C C . ARG A 1 92 ? 3.525 -6.793 -2.678 1 98.12 92 ARG A C 1
ATOM 698 O O . ARG A 1 92 ? 2.477 -7.078 -3.258 1 98.12 92 ARG A O 1
ATOM 705 N N . ILE A 1 93 ? 4.336 -7.656 -2.193 1 98.56 93 ILE A N 1
ATOM 706 C CA . ILE A 1 93 ? 4 -9.07 -2.291 1 98.56 93 ILE A CA 1
ATOM 707 C C . ILE A 1 93 ? 2.729 -9.359 -1.496 1 98.56 93 ILE A C 1
ATOM 709 O O . ILE A 1 93 ? 1.861 -10.109 -1.95 1 98.56 93 ILE A O 1
ATOM 713 N N . ALA A 1 94 ? 2.604 -8.758 -0.329 1 98.62 94 ALA A N 1
ATOM 714 C CA . ALA A 1 94 ? 1.429 -8.945 0.518 1 98.62 94 ALA A CA 1
ATOM 715 C C . ALA A 1 94 ? 0.157 -8.516 -0.205 1 98.62 94 ALA A C 1
ATOM 717 O O . ALA A 1 94 ? -0.899 -9.133 -0.039 1 98.62 94 ALA A O 1
ATOM 718 N N . ARG A 1 95 ? 0.235 -7.523 -0.991 1 98.75 95 ARG A N 1
ATOM 719 C CA . ARG A 1 95 ? -0.929 -7.07 -1.747 1 98.75 95 ARG A CA 1
ATOM 720 C C . ARG A 1 95 ? -1.436 -8.164 -2.68 1 98.75 95 ARG A C 1
ATOM 722 O O . ARG A 1 95 ? -2.645 -8.336 -2.844 1 98.75 95 ARG A O 1
ATOM 729 N N . VAL A 1 96 ? -0.496 -8.859 -3.295 1 98.75 96 VAL A N 1
ATOM 730 C CA . VAL A 1 96 ? -0.888 -9.961 -4.168 1 98.75 96 VAL A CA 1
ATOM 731 C C . VAL A 1 96 ? -1.589 -11.047 -3.354 1 98.75 96 VAL A C 1
ATOM 733 O O . VAL A 1 96 ? -2.617 -11.578 -3.773 1 98.75 96 VAL A O 1
ATOM 736 N N . LEU A 1 97 ? -1.04 -11.281 -2.18 1 98.5 97 LEU A N 1
ATOM 737 C CA . LEU A 1 97 ? -1.643 -12.281 -1.309 1 98.5 97 LEU A CA 1
ATOM 738 C C . LEU A 1 97 ? -3.072 -11.898 -0.945 1 98.5 97 LEU A C 1
ATOM 740 O O . LEU A 1 97 ? -3.984 -12.727 -1.037 1 98.5 97 LEU A O 1
ATOM 744 N N . TYR A 1 98 ? -3.27 -10.688 -0.576 1 98.44 98 TYR A N 1
ATOM 745 C CA . TYR A 1 98 ? -4.582 -10.203 -0.161 1 98.44 98 TYR A CA 1
ATOM 746 C C . TYR A 1 98 ? -5.574 -10.258 -1.316 1 98.44 98 TYR A C 1
ATOM 748 O O . TYR A 1 98 ? -6.688 -10.758 -1.165 1 98.44 98 TYR A O 1
ATOM 756 N N . ILE A 1 99 ? -5.168 -9.773 -2.443 1 98.75 99 ILE A N 1
ATOM 757 C CA . ILE A 1 99 ? -6.074 -9.672 -3.578 1 98.75 99 ILE A CA 1
ATOM 758 C C . ILE A 1 99 ? -6.395 -11.062 -4.117 1 98.75 99 ILE A C 1
ATOM 760 O O . ILE A 1 99 ? -7.539 -11.352 -4.473 1 98.75 99 ILE A O 1
ATOM 764 N N . ARG A 1 100 ? -5.371 -11.883 -4.199 1 98.56 100 ARG A N 1
ATOM 765 C CA . ARG A 1 100 ? -5.609 -13.242 -4.672 1 98.56 100 ARG A CA 1
ATOM 766 C C . ARG A 1 100 ? -6.59 -13.969 -3.758 1 98.56 100 ARG A C 1
ATOM 768 O O . ARG A 1 100 ? -7.445 -14.719 -4.23 1 98.56 100 ARG A O 1
ATOM 775 N N . GLU A 1 101 ? -6.438 -13.797 -2.486 1 97.88 101 GLU A N 1
ATOM 776 C CA . GLU A 1 101 ? -7.371 -14.398 -1.538 1 97.88 101 GLU A CA 1
ATOM 777 C C . GLU A 1 101 ? -8.781 -13.859 -1.738 1 97.88 101 GLU A C 1
ATOM 779 O O . GLU A 1 101 ? -9.75 -14.633 -1.794 1 97.88 101 GLU A O 1
ATOM 784 N N . GLN A 1 102 ? -8.914 -12.609 -1.847 1 98.19 102 GLN A N 1
ATOM 785 C CA 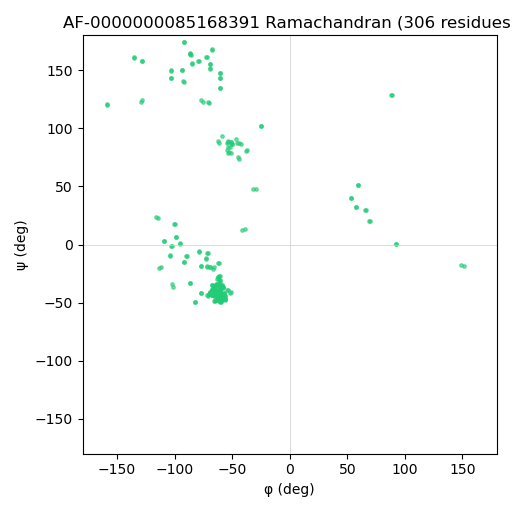. GLN A 1 102 ? -10.234 -12.016 -2.072 1 98.19 102 GLN A CA 1
ATOM 786 C C . GLN A 1 102 ? -10.844 -12.508 -3.381 1 98.19 102 GLN A C 1
ATOM 788 O O . GLN A 1 102 ? -12.031 -12.828 -3.436 1 98.19 102 GLN A O 1
ATOM 793 N N . ALA A 1 103 ? -10.047 -12.531 -4.41 1 98.75 103 ALA A N 1
ATOM 794 C CA . ALA A 1 103 ? -10.523 -13.008 -5.707 1 98.75 103 ALA A CA 1
ATOM 795 C C . ALA A 1 103 ? -10.992 -14.461 -5.617 1 98.75 103 ALA A C 1
ATOM 797 O O . ALA A 1 103 ? -12.031 -14.82 -6.188 1 98.75 103 ALA A O 1
ATOM 798 N N . ALA A 1 104 ? -10.227 -15.273 -4.922 1 98.31 104 ALA A N 1
ATOM 799 C CA . ALA A 1 104 ? -10.617 -16.672 -4.758 1 98.31 104 ALA A CA 1
ATOM 800 C C . ALA A 1 104 ? -11.961 -16.781 -4.047 1 98.31 104 ALA A C 1
ATOM 802 O O . ALA A 1 104 ? -12.781 -17.641 -4.391 1 98.31 104 ALA A O 1
ATOM 803 N N . ASP A 1 105 ? -12.195 -15.969 -3.064 1 97.44 105 ASP A N 1
ATOM 804 C CA . ASP A 1 105 ? -13.461 -15.953 -2.35 1 97.44 105 ASP A CA 1
ATOM 805 C C . ASP A 1 105 ? -14.609 -15.547 -3.271 1 97.44 105 ASP A C 1
ATOM 807 O O . ASP A 1 105 ? -15.688 -16.141 -3.24 1 97.44 105 ASP A O 1
ATOM 811 N N . VAL A 1 106 ? -14.391 -14.562 -4.055 1 97.94 106 VAL A N 1
ATOM 812 C CA . VAL A 1 106 ? -15.406 -14 -4.938 1 97.94 106 VAL A CA 1
ATOM 813 C C . VAL A 1 106 ? -15.758 -15.008 -6.027 1 97.94 106 VAL A C 1
ATOM 815 O O . VAL A 1 106 ? -16.938 -15.227 -6.32 1 97.94 106 VAL A O 1
ATOM 818 N N . PHE A 1 107 ? -14.773 -15.617 -6.555 1 97.5 107 PHE A N 1
ATOM 819 C CA . PHE A 1 107 ? -14.992 -16.5 -7.691 1 97.5 107 PHE A CA 1
ATOM 820 C C . PHE A 1 107 ? -15.219 -17.938 -7.223 1 97.5 107 PHE A C 1
ATOM 822 O O . PHE A 1 107 ? -15.609 -18.797 -8.016 1 97.5 107 PHE A O 1
ATOM 829 N N . GLU A 1 108 ? -14.883 -18.203 -5.945 1 97.62 108 GLU A N 1
ATOM 830 C CA . GLU A 1 108 ? -15.008 -19.531 -5.34 1 97.62 108 GLU A CA 1
ATOM 831 C C . GLU A 1 108 ? -14.219 -20.562 -6.125 1 97.62 108 GLU A C 1
ATOM 833 O O . GLU A 1 108 ? -14.68 -21.703 -6.305 1 97.62 108 GLU A O 1
ATOM 838 N N . ASP A 1 109 ? -13.172 -20.094 -6.656 1 97.88 109 ASP A N 1
ATOM 839 C CA . ASP A 1 109 ? -12.281 -20.922 -7.48 1 97.88 109 ASP A CA 1
ATOM 840 C C . ASP A 1 109 ? -10.883 -20.297 -7.562 1 97.88 109 ASP A C 1
ATOM 842 O O . ASP A 1 109 ? -10.711 -19.203 -8.094 1 97.88 109 ASP A O 1
ATOM 846 N N . GLU A 1 110 ? -9.875 -21 -7.125 1 97.31 110 GLU A N 1
ATOM 847 C CA . GLU A 1 110 ? -8.508 -20.5 -7.062 1 97.31 110 GLU A CA 1
ATOM 848 C C . GLU A 1 110 ? -7.934 -20.281 -8.461 1 97.31 110 GLU A C 1
ATOM 850 O O . GLU A 1 110 ? -7.195 -19.312 -8.688 1 97.31 110 GLU A O 1
ATOM 855 N N . GLU A 1 111 ? -8.227 -21.125 -9.359 1 97.75 111 GLU A N 1
ATOM 856 C CA . GLU A 1 111 ? -7.707 -21.016 -10.719 1 97.75 111 GLU A CA 1
ATOM 857 C C . GLU A 1 111 ? -8.32 -19.828 -11.445 1 97.75 111 GLU A C 1
ATOM 859 O O . GLU A 1 111 ? -7.621 -19.094 -12.156 1 97.75 111 GLU A O 1
ATOM 864 N N . LEU A 1 112 ? -9.594 -19.625 -11.258 1 98 112 LEU A N 1
ATOM 865 C CA . LEU A 1 112 ? -10.266 -18.484 -11.859 1 98 112 LEU A CA 1
ATOM 866 C C . LEU A 1 112 ? -9.75 -17.172 -11.266 1 98 112 LEU A C 1
ATOM 868 O O . LEU A 1 112 ? -9.602 -16.172 -11.984 1 98 112 LEU A O 1
ATOM 872 N N . ALA A 1 113 ? -9.492 -17.219 -10.008 1 98.69 113 ALA A N 1
ATOM 873 C CA . ALA A 1 113 ? -8.93 -16.047 -9.344 1 98.69 113 ALA A CA 1
ATOM 874 C C . ALA A 1 113 ? -7.582 -15.664 -9.953 1 98.69 113 ALA A C 1
ATOM 876 O O . ALA A 1 113 ? -7.344 -14.5 -10.273 1 98.69 113 ALA A O 1
ATOM 877 N N . ALA A 1 114 ? -6.758 -16.656 -10.102 1 98.62 114 ALA A N 1
ATOM 878 C CA . ALA A 1 114 ? -5.434 -16.422 -10.672 1 98.62 114 ALA A CA 1
ATOM 879 C C . ALA A 1 114 ? -5.543 -15.891 -12.102 1 98.62 114 ALA A C 1
ATOM 881 O O . ALA A 1 114 ? -4.832 -14.953 -12.477 1 98.62 114 ALA A O 1
ATOM 882 N N . GLU A 1 115 ? -6.359 -16.516 -12.852 1 98.38 115 GLU A N 1
ATOM 883 C CA . GLU A 1 115 ? -6.566 -16.078 -14.227 1 98.38 115 GLU A CA 1
ATOM 884 C C . GLU A 1 115 ? -7.078 -14.641 -14.273 1 98.38 115 GLU A C 1
ATOM 886 O O . GLU A 1 115 ? -6.609 -13.836 -15.078 1 98.38 115 GLU A O 1
ATOM 891 N N . TRP A 1 116 ? -8.031 -14.328 -13.445 1 98.69 116 TRP A N 1
ATOM 892 C CA . TRP A 1 116 ? -8.617 -12.992 -13.391 1 98.69 116 TRP A CA 1
ATOM 893 C C . TRP A 1 116 ? -7.551 -11.938 -13.094 1 98.69 116 TRP A C 1
ATOM 895 O O . TRP A 1 116 ? -7.566 -10.852 -13.664 1 98.69 116 TRP A O 1
ATOM 905 N N . MET A 1 117 ? -6.656 -12.297 -12.289 1 98.62 117 MET A N 1
ATOM 906 C CA . MET A 1 117 ? -5.609 -11.375 -11.859 1 98.62 117 MET A CA 1
ATOM 907 C C . MET A 1 117 ? -4.66 -11.055 -13.016 1 98.62 117 MET A C 1
ATOM 909 O O . MET A 1 117 ? -3.922 -10.07 -12.961 1 98.62 117 MET A O 1
ATOM 913 N N . ARG A 1 118 ? -4.645 -11.844 -14 1 97.94 118 ARG A N 1
ATOM 914 C CA . ARG A 1 118 ? -3.689 -11.703 -15.094 1 97.94 118 ARG A CA 1
ATOM 915 C C . ARG A 1 118 ? -4.383 -11.234 -16.375 1 97.94 118 ARG A C 1
ATOM 917 O O . ARG A 1 118 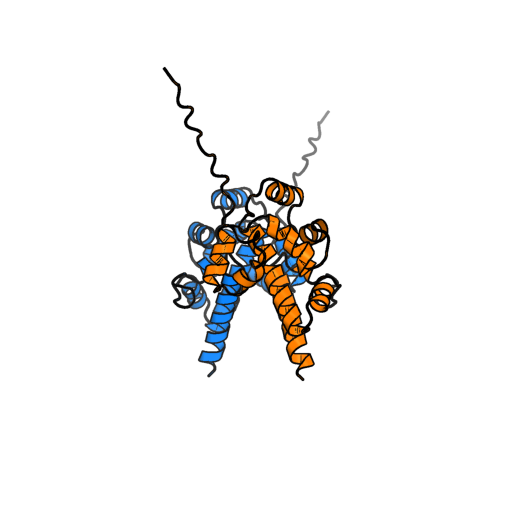? -3.746 -11.094 -17.406 1 97.94 118 ARG A O 1
ATOM 924 N N . ARG A 1 119 ? -5.609 -11 -16.266 1 98.06 119 ARG A N 1
ATOM 925 C CA . ARG A 1 119 ? -6.379 -10.594 -17.438 1 98.06 119 ARG A CA 1
ATOM 926 C C . ARG A 1 119 ? -6.652 -9.094 -17.422 1 98.06 119 ARG A C 1
ATOM 928 O O . ARG A 1 119 ? -6.961 -8.531 -16.375 1 98.06 119 ARG A O 1
ATOM 935 N N . ALA A 1 120 ? -6.609 -8.547 -18.625 1 97.94 120 ALA A N 1
ATOM 936 C CA . ALA A 1 120 ? -6.91 -7.125 -18.75 1 97.94 120 ALA A CA 1
ATOM 937 C C . ALA A 1 120 ? -8.328 -6.82 -18.266 1 97.94 120 ALA A C 1
ATOM 939 O O . ALA A 1 120 ? -9.25 -7.605 -18.5 1 97.94 120 ALA A O 1
ATOM 940 N N . ASN A 1 121 ? -8.438 -5.691 -17.641 1 97.75 121 ASN A N 1
ATOM 941 C CA . ASN A 1 121 ? -9.711 -5.23 -17.094 1 97.75 121 ASN A CA 1
ATOM 942 C C . ASN A 1 121 ? -10.031 -3.809 -17.547 1 97.75 121 ASN A C 1
ATOM 944 O O . ASN A 1 121 ? -9.242 -2.887 -17.328 1 97.75 121 ASN A O 1
ATOM 948 N N . ALA A 1 122 ? -11.141 -3.594 -18.141 1 96 122 ALA A N 1
ATOM 949 C CA . ALA A 1 122 ? -11.539 -2.289 -18.656 1 96 122 ALA A CA 1
ATOM 950 C C . ALA A 1 122 ? -11.633 -1.258 -17.531 1 96 122 ALA A C 1
ATOM 952 O O . ALA A 1 122 ? -11.312 -0.085 -17.734 1 96 122 ALA A O 1
ATOM 953 N N . ALA A 1 123 ? -12.055 -1.723 -16.375 1 95.81 123 ALA A N 1
ATOM 954 C CA . ALA A 1 123 ? -12.195 -0.821 -15.234 1 95.81 123 ALA A CA 1
ATOM 955 C C . ALA A 1 123 ? -10.828 -0.385 -14.711 1 95.81 123 ALA A C 1
ATOM 957 O O . ALA A 1 123 ? -10.742 0.515 -13.867 1 95.81 123 ALA A O 1
ATOM 958 N N . LEU A 1 124 ? -9.773 -0.974 -15.242 1 97.81 124 LEU A N 1
ATOM 959 C CA . LEU A 1 124 ? -8.414 -0.63 -14.852 1 97.81 124 LEU A CA 1
ATOM 960 C C . LEU A 1 124 ? -7.645 -0.027 -16.016 1 97.81 124 LEU A C 1
ATOM 962 O O . LEU A 1 124 ? -6.422 -0.146 -16.094 1 97.81 124 LEU A O 1
ATOM 966 N N . GLY A 1 125 ? -8.391 0.529 -16.953 1 95.06 125 GLY A N 1
ATOM 967 C CA . GLY A 1 125 ? -7.766 1.159 -18.094 1 95.06 125 GLY A CA 1
ATOM 968 C C . GLY A 1 125 ? -7.094 0.168 -19.031 1 95.06 125 GLY A C 1
ATOM 969 O O . GLY A 1 125 ? -6.117 0.505 -19.703 1 95.06 125 GLY A O 1
ATOM 970 N N . GLY A 1 126 ? -7.48 -1.061 -18.953 1 97 126 GLY A N 1
ATOM 971 C CA . GLY A 1 126 ? -6.926 -2.09 -19.812 1 97 126 GLY A CA 1
ATOM 972 C C . GLY A 1 126 ? -5.734 -2.805 -19.203 1 97 126 GLY A C 1
ATOM 973 O O . GLY A 1 126 ? -5.184 -3.732 -19.797 1 97 126 GLY A O 1
ATOM 974 N N . MET A 1 127 ? -5.391 -2.465 -18.094 1 97.56 127 MET A N 1
ATOM 975 C CA . MET A 1 127 ? -4.336 -3.166 -17.375 1 97.56 127 MET A CA 1
ATOM 976 C C . MET A 1 127 ? -4.895 -4.367 -16.609 1 97.56 127 MET A C 1
ATOM 978 O O 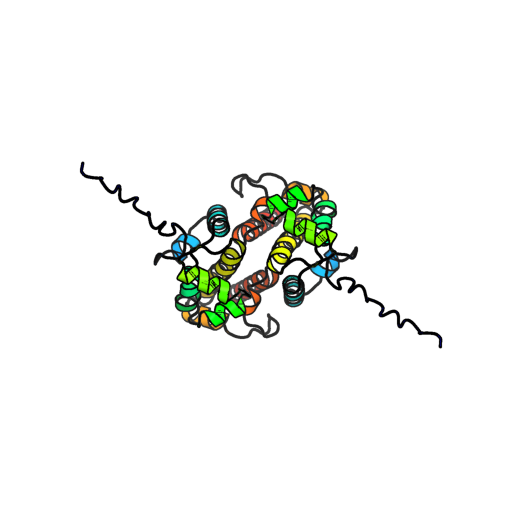. MET A 1 127 ? -6.109 -4.484 -16.438 1 97.56 127 MET A O 1
ATOM 982 N N . THR A 1 128 ? -4 -5.262 -16.219 1 98.5 128 THR A N 1
ATOM 983 C CA . THR A 1 128 ? -4.43 -6.387 -15.398 1 98.5 128 THR A CA 1
ATOM 984 C C . THR A 1 128 ? -4.457 -6 -13.922 1 98.5 128 THR A C 1
ATOM 986 O O . THR A 1 128 ? -3.748 -5.082 -13.5 1 98.5 128 THR A O 1
ATOM 989 N N . PRO A 1 129 ? -5.281 -6.711 -13.109 1 98.81 129 PRO A N 1
ATOM 990 C CA . PRO A 1 129 ? -5.215 -6.488 -11.664 1 98.81 129 PRO A CA 1
ATOM 991 C C . PRO A 1 129 ? -3.793 -6.582 -11.109 1 98.81 129 PRO A C 1
ATOM 993 O O . PRO A 1 129 ? -3.377 -5.734 -10.32 1 98.81 129 PRO A O 1
ATOM 996 N N . LEU A 1 130 ? -3.025 -7.512 -11.562 1 98.69 130 LEU A N 1
ATOM 997 C CA . LEU A 1 130 ? -1.658 -7.691 -11.078 1 98.69 130 LEU A CA 1
ATOM 998 C C . LEU A 1 130 ? -0.82 -6.445 -11.344 1 98.69 130 LEU A C 1
ATOM 1000 O O . LEU A 1 130 ? -0.064 -6.004 -10.477 1 98.69 130 LEU A O 1
ATOM 1004 N N . GLU A 1 131 ? -1.015 -5.805 -12.43 1 97.88 131 GLU A N 1
ATOM 1005 C CA . GLU A 1 131 ? -0.161 -4.719 -12.906 1 97.88 131 GLU A CA 1
ATOM 1006 C C . GLU A 1 131 ? -0.438 -3.426 -12.141 1 97.88 131 GLU A C 1
ATOM 1008 O O . GLU A 1 131 ? 0.344 -2.477 -12.211 1 97.88 131 GLU A O 1
ATOM 1013 N N . VAL A 1 132 ? -1.563 -3.363 -11.508 1 98.44 132 VAL A N 1
ATOM 1014 C CA . VAL A 1 132 ? -1.876 -2.105 -10.836 1 98.44 132 VAL A CA 1
ATOM 1015 C C . VAL A 1 132 ? -1.638 -2.244 -9.336 1 98.44 132 VAL A C 1
ATOM 1017 O O . VAL A 1 132 ? -1.75 -1.268 -8.586 1 98.44 132 VAL A O 1
ATOM 1020 N N . LEU A 1 133 ? -1.225 -3.416 -8.836 1 98.62 133 LEU A N 1
ATOM 1021 C CA . LEU A 1 133 ? -1.114 -3.68 -7.402 1 98.62 133 LEU A CA 1
ATOM 1022 C C . LEU A 1 133 ? 0.163 -3.068 -6.836 1 98.62 133 LEU A C 1
ATOM 1024 O O . LEU A 1 133 ? 0.359 -3.051 -5.617 1 98.62 133 LEU A O 1
ATOM 1028 N N . ASP A 1 134 ? 1.048 -2.506 -7.672 1 97.88 134 ASP A N 1
ATOM 1029 C CA . ASP A 1 134 ? 2.301 -1.924 -7.199 1 97.88 134 ASP A CA 1
ATOM 1030 C C . ASP A 1 134 ? 2.055 -0.608 -6.465 1 97.88 134 ASP A C 1
ATOM 1032 O O . ASP A 1 134 ? 2.934 -0.111 -5.758 1 97.88 134 ASP A O 1
ATOM 1036 N N . THR A 1 135 ? 0.771 -0.034 -6.578 1 98.25 135 THR A N 1
ATOM 1037 C CA . THR A 1 135 ? 0.465 1.233 -5.922 1 98.25 135 THR A CA 1
ATOM 1038 C C . THR A 1 135 ? -0.804 1.117 -5.086 1 98.25 135 THR A C 1
ATOM 1040 O O . THR A 1 135 ? -1.669 0.286 -5.371 1 98.25 135 THR A O 1
ATOM 1043 N N . GLN A 1 136 ? -0.942 1.978 -4.129 1 98.56 136 GLN A N 1
ATOM 1044 C CA . GLN A 1 136 ? -2.084 1.976 -3.223 1 98.56 136 GLN A CA 1
ATOM 1045 C C . GLN A 1 136 ? -3.387 2.225 -3.977 1 98.56 136 GLN A C 1
ATOM 1047 O O . GLN A 1 136 ? -4.363 1.49 -3.801 1 98.56 136 GLN A O 1
ATOM 1052 N N . PRO A 1 137 ? -3.486 3.215 -4.883 1 98.5 137 PRO A N 1
ATOM 1053 C CA . PRO A 1 137 ? -4.762 3.424 -5.57 1 98.5 137 PRO A CA 1
ATOM 1054 C C . PRO A 1 137 ? -5.141 2.254 -6.477 1 98.5 137 PRO A C 1
ATOM 1056 O O . PRO A 1 137 ? -6.328 1.947 -6.633 1 98.5 137 PRO A O 1
ATOM 1059 N N . GLY A 1 138 ? -4.117 1.654 -7.094 1 98.5 138 GLY A N 1
ATOM 1060 C CA . GLY A 1 138 ? -4.402 0.445 -7.852 1 98.5 138 GLY A CA 1
ATOM 1061 C C . GLY A 1 138 ? -4.957 -0.677 -6.996 1 98.5 138 GLY A C 1
ATOM 1062 O O . GLY A 1 138 ? -5.945 -1.314 -7.363 1 98.5 138 GLY A O 1
ATOM 1063 N N . TYR A 1 139 ? -4.305 -0.913 -5.867 1 98.75 139 TYR A N 1
ATOM 1064 C CA . TYR A 1 139 ? -4.777 -1.908 -4.914 1 98.75 139 TYR A CA 1
ATOM 1065 C C . TYR A 1 139 ? -6.211 -1.619 -4.484 1 98.75 139 TYR A C 1
ATOM 1067 O O . TYR A 1 139 ? -7.062 -2.508 -4.512 1 98.75 139 TYR A O 1
ATOM 1075 N N . ASP A 1 140 ? -6.504 -0.372 -4.145 1 98.56 140 ASP A N 1
ATOM 1076 C CA . ASP A 1 140 ? -7.84 0.025 -3.711 1 98.56 140 ASP A CA 1
ATOM 1077 C C . ASP A 1 140 ? -8.867 -0.201 -4.82 1 98.56 140 ASP A C 1
ATOM 1079 O O . ASP A 1 140 ? -9.977 -0.66 -4.559 1 98.56 140 ASP A O 1
ATOM 1083 N N . ARG A 1 141 ? -8.5 0.124 -5.977 1 98.38 141 ARG A N 1
ATOM 1084 C CA . ARG A 1 141 ? -9.414 -0.03 -7.105 1 98.38 141 ARG A CA 1
ATOM 1085 C C . ARG A 1 141 ? -9.727 -1.5 -7.355 1 98.38 141 ARG A C 1
ATOM 1087 O O . ARG A 1 141 ? -10.883 -1.855 -7.625 1 98.38 141 ARG A O 1
ATOM 1094 N N . VAL A 1 142 ? -8.734 -2.324 -7.277 1 98.81 142 VAL A N 1
ATOM 1095 C CA . VAL A 1 142 ? -8.938 -3.756 -7.477 1 98.81 142 VAL A CA 1
ATOM 1096 C C . VAL A 1 142 ? -9.867 -4.301 -6.395 1 98.81 142 VAL A C 1
ATOM 1098 O O . VAL A 1 142 ? -10.789 -5.07 -6.688 1 98.81 142 VAL A O 1
ATOM 1101 N N . ARG A 1 143 ? -9.641 -3.916 -5.168 1 98.38 143 ARG A N 1
ATOM 1102 C CA . ARG A 1 143 ? -10.516 -4.332 -4.078 1 98.38 143 ARG A CA 1
ATOM 1103 C C . ARG A 1 143 ? -11.961 -3.916 -4.344 1 98.38 143 ARG A C 1
ATOM 1105 O O . ARG A 1 143 ? -12.891 -4.691 -4.109 1 98.38 143 ARG A O 1
ATOM 1112 N N . ASP A 1 144 ? -12.086 -2.713 -4.797 1 97 144 ASP A N 1
ATOM 1113 C CA . ASP A 1 144 ? -13.414 -2.189 -5.094 1 97 144 ASP A CA 1
ATOM 1114 C C . ASP A 1 144 ? -14.094 -3.008 -6.195 1 97 144 ASP A C 1
ATOM 1116 O O . ASP A 1 144 ? -15.289 -3.311 -6.105 1 97 144 ASP A O 1
ATOM 1120 N N . ILE A 1 145 ? -13.391 -3.312 -7.238 1 97.94 145 ILE A N 1
ATOM 1121 C CA . ILE A 1 145 ? -13.922 -4.09 -8.352 1 97.94 145 ILE A CA 1
ATOM 1122 C C . ILE A 1 145 ? -14.375 -5.461 -7.855 1 97.94 145 ILE A C 1
ATOM 1124 O O . ILE A 1 145 ? -15.484 -5.906 -8.164 1 97.94 145 ILE A O 1
ATOM 1128 N N . LEU A 1 146 ? -13.547 -6.113 -7.07 1 98.38 146 LEU A N 1
ATOM 1129 C CA . LEU A 1 146 ? -13.891 -7.43 -6.551 1 98.38 146 LEU A CA 1
ATOM 1130 C C . LEU A 1 146 ? -15.125 -7.363 -5.656 1 98.38 146 LEU A C 1
ATOM 1132 O O . LEU A 1 146 ? -15.977 -8.25 -5.699 1 98.38 146 LEU A O 1
ATOM 1136 N N . SER A 1 147 ? -15.203 -6.34 -4.844 1 96.88 147 SER A N 1
ATOM 1137 C CA . SER A 1 147 ? -16.359 -6.164 -3.98 1 96.88 147 SER A CA 1
ATOM 1138 C C . SER A 1 147 ? -17.641 -5.996 -4.801 1 96.88 147 SER A C 1
ATOM 1140 O O . SER A 1 147 ? -18.688 -6.543 -4.449 1 96.88 147 SER A O 1
ATOM 1142 N N . ARG A 1 148 ? -17.547 -5.262 -5.863 1 96.31 148 ARG A N 1
ATOM 1143 C CA . ARG A 1 148 ? -18.703 -5.047 -6.734 1 96.31 148 ARG A CA 1
ATOM 1144 C C . ARG A 1 148 ? -19.109 -6.344 -7.426 1 96.31 148 ARG A C 1
ATOM 1146 O O . ARG A 1 148 ? -20.312 -6.613 -7.586 1 96.31 148 ARG A O 1
ATOM 1153 N N . ILE A 1 149 ? -18.156 -7.094 -7.883 1 95.69 149 ILE A N 1
ATOM 1154 C CA . ILE A 1 149 ? -18.453 -8.391 -8.484 1 95.69 149 ILE A CA 1
ATOM 1155 C C . ILE A 1 149 ? -19.203 -9.266 -7.477 1 95.69 149 ILE A C 1
ATOM 1157 O O . ILE A 1 149 ? -20.188 -9.914 -7.824 1 95.69 149 ILE A O 1
ATOM 1161 N N . ALA A 1 150 ? -18.75 -9.258 -6.23 1 93.75 150 ALA A N 1
ATOM 1162 C CA . ALA A 1 150 ? -19.359 -10.07 -5.184 1 93.75 150 ALA A CA 1
ATOM 1163 C C . ALA A 1 150 ? -20.812 -9.648 -4.93 1 93.75 150 ALA A C 1
ATOM 1165 O O . ALA A 1 150 ? -21.688 -10.492 -4.727 1 93.75 150 ALA A O 1
ATOM 1166 N N . PHE A 1 151 ? -21.109 -8.359 -4.926 1 90.62 151 PHE A N 1
ATOM 1167 C CA . PHE A 1 151 ? -22.453 -7.84 -4.672 1 90.62 151 PHE A CA 1
ATOM 1168 C C . PHE A 1 151 ? -23.328 -8 -5.902 1 90.62 151 PHE A C 1
ATOM 1170 O O . PHE A 1 151 ? -24.562 -8.133 -5.785 1 90.62 151 PHE A O 1
ATOM 1177 N N . GLY A 1 152 ? -22.75 -7.719 -7.039 1 81.12 152 GLY A N 1
ATOM 1178 C CA . GLY A 1 152 ? -23.531 -7.887 -8.258 1 81.12 152 GLY A CA 1
ATOM 1179 C C . GLY A 1 152 ? -23.922 -9.328 -8.516 1 81.12 152 GLY A C 1
ATOM 1180 O O . GLY A 1 152 ? -25 -9.594 -9.07 1 81.12 152 GLY A O 1
ATOM 1181 N N . VAL A 1 153 ? -23.125 -10.32 -8.328 1 65.88 153 VAL A N 1
ATOM 1182 C CA . VAL A 1 153 ? -23.469 -11.734 -8.453 1 65.88 153 VAL A CA 1
ATOM 1183 C C . VAL A 1 153 ? -24.516 -12.109 -7.398 1 65.88 153 VAL A C 1
ATOM 1185 O O . VAL A 1 153 ? -25.312 -13.023 -7.609 1 65.88 153 VAL A O 1
ATOM 1188 N N . ALA A 1 154 ? -24.469 -11.617 -6.16 1 53.59 154 ALA A N 1
ATOM 1189 C CA . ALA A 1 154 ? -25.453 -11.859 -5.105 1 53.59 154 ALA A CA 1
ATOM 1190 C C . ALA A 1 154 ? -26.797 -11.25 -5.469 1 53.59 154 ALA A C 1
ATOM 1192 O O . ALA A 1 154 ? -27.828 -11.602 -4.879 1 53.59 154 ALA A O 1
ATOM 1193 N N . ALA A 1 155 ? -26.844 -10.352 -6.344 1 41.91 155 ALA A N 1
ATOM 1194 C CA . ALA A 1 155 ? -28.141 -9.836 -6.738 1 41.91 155 ALA A CA 1
ATOM 1195 C C . ALA A 1 155 ? -28.766 -10.703 -7.836 1 41.91 155 ALA A C 1
ATOM 1197 O O . ALA A 1 155 ? -28.047 -11.352 -8.602 1 41.91 155 ALA A O 1
ATOM 1198 N N . MET B 1 1 ? 37.094 37.5 -33.469 1 33.75 1 MET B N 1
ATOM 1199 C CA . MET B 1 1 ? 36.406 36.219 -33.531 1 33.75 1 MET B CA 1
ATOM 1200 C C . MET B 1 1 ? 35.656 35.938 -32.25 1 33.75 1 MET B C 1
ATOM 1202 O O . MET B 1 1 ? 36.25 35.75 -31.188 1 33.75 1 MET B O 1
ATOM 1206 N N . THR B 1 2 ? 34.5 36.562 -32.031 1 35.22 2 THR B N 1
ATOM 1207 C CA . THR B 1 2 ? 33.594 36.625 -30.906 1 35.22 2 THR B CA 1
ATOM 1208 C C . THR B 1 2 ? 33.031 35.219 -30.594 1 35.22 2 THR B C 1
ATOM 1210 O O . THR B 1 2 ? 32.406 34.594 -31.438 1 35.22 2 THR B O 1
ATOM 1213 N N . THR B 1 3 ? 33.75 34.469 -29.734 1 36.56 3 THR B N 1
ATOM 1214 C CA . THR B 1 3 ? 33.312 33.188 -29.188 1 36.56 3 THR B CA 1
ATOM 1215 C C . THR B 1 3 ? 31.938 33.344 -28.531 1 36.56 3 THR B C 1
ATOM 1217 O O . THR B 1 3 ? 31.797 34.062 -27.547 1 36.56 3 THR B O 1
ATOM 1220 N N . ARG B 1 4 ? 30.891 33.312 -29.359 1 36.41 4 ARG B N 1
ATOM 1221 C CA . ARG B 1 4 ? 29.531 33.25 -28.812 1 36.41 4 ARG B CA 1
ATOM 1222 C C . ARG B 1 4 ? 29.359 32.094 -27.844 1 36.41 4 ARG B C 1
ATOM 1224 O O . ARG B 1 4 ? 29.5 30.938 -28.219 1 36.41 4 ARG B O 1
ATOM 1231 N N . SER B 1 5 ? 29.672 32.406 -26.5 1 34.88 5 SER B N 1
ATOM 1232 C CA . SER B 1 5 ? 29.406 31.469 -25.406 1 34.88 5 SER B CA 1
ATOM 1233 C C . SER B 1 5 ? 27.953 30.984 -25.406 1 34.88 5 SER B C 1
ATOM 1235 O O . SER B 1 5 ? 27.031 31.797 -25.312 1 34.88 5 SER B O 1
ATOM 1237 N N . SER B 1 6 ? 27.609 30.031 -26.25 1 35.78 6 SER B N 1
ATOM 1238 C CA . SER B 1 6 ? 26.281 29.422 -26.188 1 35.78 6 SER B CA 1
ATOM 1239 C C . SER B 1 6 ? 25.922 28.984 -24.781 1 35.78 6 SER B C 1
ATOM 1241 O O . SER B 1 6 ? 26.625 28.188 -24.172 1 35.78 6 SER B O 1
ATOM 1243 N N . SER B 1 7 ? 25.359 29.906 -24 1 30.73 7 SER B N 1
ATOM 1244 C CA . SER B 1 7 ? 24.844 29.625 -22.656 1 30.73 7 SER B CA 1
ATOM 1245 C C . SER B 1 7 ? 23.906 28.422 -22.656 1 30.73 7 SER B C 1
ATOM 1247 O O . SER B 1 7 ? 22.844 28.469 -23.281 1 30.73 7 SER B O 1
ATOM 1249 N N . ILE B 1 8 ? 24.438 27.25 -22.688 1 33.22 8 ILE B N 1
ATOM 1250 C CA . ILE B 1 8 ? 23.609 26.078 -22.453 1 33.22 8 ILE B CA 1
ATOM 1251 C C . ILE B 1 8 ? 22.703 26.312 -21.234 1 33.22 8 ILE B C 1
ATOM 1253 O O . ILE B 1 8 ? 23.203 26.484 -20.125 1 33.22 8 ILE B O 1
ATOM 1257 N N . ARG B 1 9 ? 21.578 26.875 -21.453 1 29.91 9 ARG B N 1
ATOM 1258 C CA . ARG B 1 9 ? 20.578 27.016 -20.406 1 29.91 9 ARG B CA 1
ATOM 1259 C C . ARG B 1 9 ? 20.328 25.688 -19.719 1 29.91 9 ARG B C 1
ATOM 1261 O O . ARG B 1 9 ? 19.859 24.734 -20.344 1 29.91 9 ARG B O 1
ATOM 1268 N N . VAL B 1 10 ? 21.078 25.438 -18.75 1 30.52 10 VAL B N 1
ATOM 1269 C CA . VAL B 1 10 ? 20.719 24.406 -17.781 1 30.52 10 VAL B CA 1
ATOM 1270 C C . VAL B 1 10 ? 19.25 24.516 -17.406 1 30.52 10 VAL B C 1
ATOM 1272 O O . VAL B 1 10 ? 18.828 25.516 -16.797 1 30.52 10 VAL B O 1
ATOM 1275 N N . VAL B 1 11 ? 18.344 24.156 -18.203 1 31.67 11 VAL B N 1
ATOM 1276 C CA . VAL B 1 11 ? 16.938 24.062 -17.812 1 31.67 11 VAL B CA 1
ATOM 1277 C C . VAL B 1 11 ? 16.844 23.375 -16.438 1 31.67 11 VAL B C 1
ATOM 1279 O O . VAL B 1 11 ? 17.281 22.234 -16.281 1 31.67 11 VAL B O 1
ATOM 1282 N N . SER B 1 12 ? 16.938 24.094 -15.406 1 33.31 12 SER B N 1
ATOM 1283 C CA . SER B 1 12 ? 16.531 23.562 -14.117 1 33.31 12 SER B CA 1
ATOM 1284 C C . SER B 1 12 ? 15.305 22.672 -14.25 1 33.31 12 SER B C 1
ATOM 1286 O O . SER B 1 12 ? 14.305 23.078 -14.844 1 33.31 12 SER B O 1
ATOM 1288 N N . LYS B 1 13 ? 15.406 21.5 -14.602 1 37.66 13 LYS B N 1
ATOM 1289 C CA . LYS B 1 13 ? 14.273 20.578 -14.609 1 37.66 13 LYS B CA 1
ATOM 1290 C C . LYS B 1 13 ? 13.289 20.922 -13.484 1 37.66 13 LYS B C 1
ATOM 1292 O O . LYS B 1 13 ? 13.516 20.562 -12.328 1 37.66 13 LYS B O 1
ATOM 1297 N N . GLY B 1 14 ? 12.805 22.062 -13.164 1 41.41 14 GLY B N 1
ATOM 1298 C CA . GLY B 1 14 ? 11.68 22.328 -12.273 1 41.41 14 GLY B CA 1
ATOM 1299 C C . GLY B 1 14 ? 10.711 21.156 -12.172 1 41.41 14 GLY B C 1
ATOM 1300 O O . GLY B 1 14 ? 10.203 20.688 -13.188 1 41.41 14 GLY B O 1
ATOM 1301 N N . SER B 1 15 ? 10.711 20.312 -11.102 1 50.44 15 SER B N 1
ATOM 1302 C CA . SER B 1 15 ? 10.164 18.953 -11.109 1 50.44 15 SER B CA 1
ATOM 1303 C C . SER B 1 15 ? 8.688 18.969 -11.484 1 50.44 15 SER B C 1
ATOM 1305 O O . SER B 1 15 ? 7.938 19.844 -11.07 1 50.44 15 SER B O 1
ATOM 1307 N N . GLN B 1 16 ? 8.273 18.828 -12.57 1 61.22 16 GLN B N 1
ATOM 1308 C CA . GLN B 1 16 ? 6.938 18.547 -13.07 1 61.22 16 GLN B CA 1
ATOM 1309 C C . GLN B 1 16 ? 6.234 17.5 -12.195 1 61.22 16 GLN B C 1
ATOM 1311 O O . GLN B 1 16 ? 5.152 17.031 -12.539 1 61.22 16 GLN B O 1
ATOM 1316 N N . GLY B 1 17 ? 6.836 17.266 -11.055 1 73.44 17 GLY B N 1
ATOM 1317 C CA . GLY B 1 17 ? 6.176 16.297 -10.203 1 73.44 17 GLY B CA 1
ATOM 1318 C C . GLY B 1 17 ? 5.121 16.906 -9.305 1 73.44 17 GLY B C 1
ATOM 1319 O O . GLY B 1 17 ? 4.973 18.125 -9.258 1 73.44 17 GLY B O 1
ATOM 1320 N N . LEU B 1 18 ? 4.234 16.078 -8.727 1 85.44 18 LEU B N 1
ATOM 1321 C CA . LEU B 1 18 ? 3.215 16.5 -7.77 1 85.44 18 LEU B CA 1
ATOM 1322 C C . LEU B 1 18 ? 3.832 16.781 -6.402 1 85.44 18 LEU B C 1
ATOM 1324 O O . LEU B 1 18 ? 4.574 15.945 -5.875 1 85.44 18 LEU B O 1
ATOM 1328 N N . GLY B 1 19 ? 3.643 17.938 -5.934 1 87.81 19 GLY B N 1
ATOM 1329 C CA . GLY B 1 19 ? 4.078 18.188 -4.566 1 87.81 19 GLY B CA 1
ATOM 1330 C C . GLY B 1 19 ? 4.465 19.641 -4.32 1 87.81 19 GLY B C 1
ATOM 1331 O O . GLY B 1 19 ? 4.41 20.109 -3.186 1 87.81 19 GLY B O 1
ATOM 1332 N N . ALA B 1 20 ? 4.711 20.344 -5.344 1 85.81 20 ALA B N 1
ATOM 1333 C CA . ALA B 1 20 ? 5.316 21.656 -5.145 1 85.81 20 ALA B CA 1
ATOM 1334 C C . ALA B 1 20 ? 4.285 22.766 -5.316 1 85.81 20 ALA B C 1
ATOM 1336 O O . ALA B 1 20 ? 4.539 23.922 -4.949 1 85.81 20 ALA B O 1
ATOM 1337 N N . ARG B 1 21 ? 3.174 22.391 -5.777 1 89.44 21 ARG B N 1
ATOM 1338 C CA . ARG B 1 21 ? 2.158 23.406 -6.02 1 89.44 21 ARG B CA 1
ATOM 1339 C C . ARG B 1 21 ? 1.102 23.391 -4.922 1 89.44 21 ARG B C 1
ATOM 1341 O O . ARG B 1 21 ? 0.785 22.344 -4.363 1 89.44 21 ARG B O 1
ATOM 1348 N N . PRO B 1 22 ? 0.51 24.562 -4.633 1 85.25 22 PRO B N 1
ATOM 1349 C CA . PRO B 1 22 ? -0.421 24.688 -3.51 1 85.25 22 PRO B CA 1
ATOM 1350 C C . PRO B 1 22 ? -1.643 23.781 -3.645 1 85.25 22 PRO B C 1
ATOM 1352 O O . PRO B 1 22 ? -2.152 23.281 -2.643 1 85.25 22 PRO B O 1
ATOM 1355 N N . ASN B 1 23 ? -2.072 23.516 -4.797 1 91.56 23 ASN B N 1
ATOM 1356 C CA . ASN B 1 23 ? -3.293 22.734 -4.969 1 91.56 23 ASN B CA 1
ATOM 1357 C C . ASN B 1 23 ? -2.982 21.266 -5.285 1 91.56 23 ASN B C 1
ATOM 1359 O O . ASN B 1 23 ? -3.867 20.516 -5.699 1 91.56 23 ASN B O 1
ATOM 1363 N N . ASP B 1 24 ? -1.815 20.859 -5.012 1 94.19 24 ASP B N 1
ATOM 1364 C CA . ASP B 1 24 ? -1.367 19.547 -5.438 1 94.19 24 ASP B CA 1
ATOM 1365 C C . ASP B 1 24 ? -2.131 18.438 -4.703 1 94.19 24 ASP B C 1
ATOM 1367 O O . ASP B 1 24 ? -2.408 17.391 -5.273 1 94.19 24 ASP B O 1
ATOM 1371 N N . PHE B 1 25 ? -2.482 18.672 -3.438 1 95.19 25 PHE B N 1
ATOM 1372 C CA . PHE B 1 25 ? -3.227 17.656 -2.705 1 95.19 25 PHE B CA 1
ATOM 1373 C C . PHE B 1 25 ? -4.582 17.406 -3.357 1 95.19 25 PHE B C 1
ATOM 1375 O O . PHE B 1 25 ? -4.961 16.25 -3.588 1 95.19 25 PHE B O 1
ATOM 1382 N N . GLN B 1 26 ? -5.238 18.531 -3.654 1 94.12 26 GLN B N 1
ATOM 1383 C CA . GLN B 1 26 ? -6.555 18.422 -4.277 1 94.12 26 GLN B CA 1
ATOM 1384 C C . GLN B 1 26 ? -6.453 17.844 -5.684 1 94.12 26 GLN B C 1
ATOM 1386 O O . GLN B 1 26 ? -7.297 17.047 -6.094 1 94.12 26 GLN B O 1
ATOM 1391 N N . ARG B 1 27 ? -5.496 18.297 -6.406 1 95.12 27 ARG B N 1
ATOM 1392 C CA . ARG B 1 27 ? -5.281 17.75 -7.746 1 95.12 27 ARG B CA 1
ATOM 1393 C C . ARG B 1 27 ? -5.09 16.25 -7.707 1 95.12 27 ARG B C 1
ATOM 1395 O O . ARG B 1 27 ? -5.676 15.516 -8.508 1 95.12 27 ARG B O 1
ATOM 1402 N N . PHE B 1 28 ? -4.266 15.836 -6.828 1 97.56 28 PHE B N 1
ATOM 1403 C CA . PHE B 1 28 ? -4.027 14.406 -6.68 1 97.56 28 PHE B CA 1
ATOM 1404 C C . PHE B 1 28 ? -5.312 13.68 -6.305 1 97.56 28 PHE B C 1
ATOM 1406 O O . PHE B 1 28 ? -5.637 12.641 -6.887 1 97.56 28 PHE B O 1
ATOM 1413 N N . ALA B 1 29 ? -6.031 14.203 -5.375 1 95.69 29 ALA B N 1
ATOM 1414 C CA . ALA B 1 29 ? -7.262 13.586 -4.887 1 95.69 29 ALA B CA 1
ATOM 1415 C C . ALA B 1 29 ? -8.305 13.477 -5.996 1 95.69 29 ALA B C 1
ATOM 1417 O O . ALA B 1 29 ? -9.125 12.562 -5.992 1 95.69 29 ALA B O 1
ATOM 1418 N N . ASN B 1 30 ? -8.219 14.375 -6.934 1 96.12 30 ASN B N 1
ATOM 1419 C CA . ASN B 1 30 ? -9.242 14.438 -7.977 1 96.12 30 ASN B CA 1
ATOM 1420 C C . ASN B 1 30 ? -8.875 13.555 -9.172 1 96.12 30 ASN B C 1
ATOM 1422 O O . ASN B 1 30 ? -9.695 13.352 -10.07 1 96.12 30 ASN B O 1
ATOM 1426 N N . MET B 1 31 ? -7.734 13.07 -9.203 1 96.81 31 MET B N 1
ATOM 1427 C CA . MET B 1 31 ? -7.332 12.148 -10.258 1 96.81 31 MET B CA 1
ATOM 1428 C C . MET B 1 31 ? -8.062 10.812 -10.125 1 96.81 31 MET B C 1
ATOM 1430 O O . MET B 1 31 ? -8.406 10.398 -9.016 1 96.81 31 MET B O 1
ATOM 1434 N N . ASP B 1 32 ? -8.227 10.203 -11.305 1 96.38 32 ASP B N 1
ATOM 1435 C CA . ASP B 1 32 ? -8.688 8.82 -11.227 1 96.38 32 ASP B CA 1
ATOM 1436 C C . ASP B 1 32 ? -7.578 7.898 -10.719 1 96.38 32 ASP B C 1
ATOM 1438 O O . ASP B 1 32 ? -6.395 8.227 -10.82 1 96.38 32 ASP B O 1
ATOM 1442 N N . PRO B 1 33 ? -7.945 6.734 -10.25 1 96.75 33 PRO B N 1
ATOM 1443 C CA . PRO B 1 33 ? -6.98 5.84 -9.602 1 96.75 33 PRO B CA 1
ATOM 1444 C C . PRO B 1 33 ? -5.812 5.477 -10.516 1 96.75 33 PRO B C 1
ATOM 1446 O O . PRO B 1 33 ? -4.68 5.336 -10.047 1 96.75 33 PRO B O 1
ATOM 1449 N N . ILE B 1 34 ? -6.012 5.301 -11.797 1 96.06 34 ILE B N 1
ATOM 1450 C CA . ILE B 1 34 ? -4.949 4.941 -12.727 1 96.06 34 ILE B CA 1
ATOM 1451 C C . ILE B 1 34 ? -3.953 6.094 -12.844 1 96.06 34 ILE B C 1
ATOM 1453 O O . ILE B 1 34 ? -2.74 5.879 -12.797 1 96.06 34 ILE B O 1
ATOM 1457 N N . SER B 1 35 ? -4.523 7.301 -12.922 1 97.25 35 SER B N 1
ATOM 1458 C CA . SER B 1 35 ? -3.676 8.484 -12.977 1 97.25 35 SER B CA 1
ATOM 1459 C C . SER B 1 35 ? -2.922 8.688 -11.664 1 97.25 35 SER B C 1
ATOM 1461 O O . SER B 1 35 ? -1.757 9.094 -11.672 1 97.25 35 SER B O 1
ATOM 1463 N N . GLN B 1 36 ? -3.598 8.43 -10.547 1 98.12 36 GLN B N 1
ATOM 1464 C CA . GLN B 1 36 ? -2.9 8.492 -9.266 1 98.12 36 GLN B CA 1
ATOM 1465 C C . GLN B 1 36 ? -1.744 7.496 -9.219 1 98.12 36 GLN B C 1
ATOM 1467 O O . GLN B 1 36 ? -0.655 7.824 -8.75 1 98.12 36 GLN B O 1
ATOM 1472 N N . GLY B 1 37 ? -2.029 6.242 -9.703 1 97.75 37 GLY B N 1
ATOM 1473 C CA . GLY B 1 37 ? -0.98 5.238 -9.758 1 97.75 37 GLY B CA 1
ATOM 1474 C C . GLY B 1 37 ? 0.226 5.676 -10.562 1 97.75 37 GLY B C 1
ATOM 1475 O O . GLY B 1 37 ? 1.368 5.473 -10.148 1 97.75 37 GLY B O 1
ATOM 1476 N N . ARG B 1 38 ? -0.006 6.332 -11.719 1 96.69 38 ARG B N 1
ATOM 1477 C CA . ARG B 1 38 ? 1.075 6.832 -12.562 1 96.69 38 ARG B CA 1
ATOM 1478 C C . ARG B 1 38 ? 1.889 7.895 -11.836 1 96.69 38 ARG B C 1
ATOM 1480 O O . ARG B 1 38 ? 3.121 7.879 -11.875 1 96.69 38 ARG B O 1
ATOM 1487 N N . THR B 1 39 ? 1.18 8.781 -11.203 1 97.25 39 THR B N 1
ATOM 1488 C CA . THR B 1 39 ? 1.833 9.844 -10.438 1 97.25 39 THR B CA 1
ATOM 1489 C C . THR B 1 39 ? 2.746 9.258 -9.367 1 97.25 39 THR B C 1
ATOM 1491 O O . THR B 1 39 ? 3.867 9.727 -9.172 1 97.25 39 THR B O 1
ATOM 1494 N N . ILE B 1 40 ? 2.293 8.227 -8.688 1 97.81 40 ILE B N 1
ATOM 1495 C CA . ILE B 1 40 ? 3.041 7.57 -7.621 1 97.81 40 ILE B CA 1
ATOM 1496 C C . ILE B 1 40 ? 4.258 6.863 -8.211 1 97.81 40 ILE B C 1
ATOM 1498 O O . ILE B 1 40 ? 5.371 7 -7.695 1 97.81 40 ILE B O 1
ATOM 1502 N N . ARG B 1 41 ? 4.129 6.211 -9.312 1 96.75 41 ARG B N 1
ATOM 1503 C CA . ARG B 1 41 ? 5.23 5.5 -9.953 1 96.75 41 ARG B CA 1
ATOM 1504 C C . ARG B 1 41 ? 6.309 6.469 -10.422 1 96.75 41 ARG B C 1
ATOM 1506 O O . ARG B 1 41 ? 7.5 6.176 -10.312 1 96.75 41 ARG B O 1
ATOM 1513 N N . ASP B 1 42 ? 5.816 7.594 -10.93 1 96.06 42 ASP B N 1
ATOM 1514 C CA . ASP B 1 42 ? 6.746 8.602 -11.438 1 96.06 42 ASP B CA 1
ATOM 1515 C C . ASP B 1 42 ? 7.488 9.289 -10.289 1 96.06 42 ASP B C 1
ATOM 1517 O O . ASP B 1 42 ? 8.531 9.906 -10.5 1 96.06 42 ASP B O 1
ATOM 1521 N N . GLY B 1 43 ? 6.957 9.172 -9.172 1 97.56 43 GLY B N 1
ATOM 1522 C CA . GLY B 1 43 ? 7.539 9.812 -8 1 97.56 43 GLY B CA 1
ATOM 1523 C C . GLY B 1 43 ? 7.051 11.234 -7.797 1 97.56 43 GLY B C 1
ATOM 1524 O O . GLY B 1 43 ? 7.164 12.07 -8.688 1 97.56 43 GLY B O 1
ATOM 1525 N N . MET B 1 44 ? 6.609 11.508 -6.645 1 97.94 44 MET B N 1
ATOM 1526 C CA . MET B 1 44 ? 6.207 12.859 -6.281 1 97.94 44 MET B CA 1
ATOM 1527 C C . MET B 1 44 ? 7.426 13.719 -5.957 1 97.94 44 MET B C 1
ATOM 1529 O O . MET B 1 44 ? 8.5 13.195 -5.656 1 97.94 44 MET B O 1
ATOM 1533 N N . ASP B 1 45 ? 7.199 15.047 -6.074 1 97.81 45 ASP B N 1
ATOM 1534 C CA . ASP B 1 45 ? 8.258 15.922 -5.59 1 97.81 45 ASP B CA 1
ATOM 1535 C C . ASP B 1 45 ? 8.516 15.711 -4.102 1 97.81 45 ASP B C 1
ATOM 1537 O O . ASP B 1 45 ? 7.578 15.688 -3.303 1 97.81 45 ASP B O 1
ATOM 1541 N N . ALA B 1 46 ? 9.766 15.617 -3.76 1 98.12 46 ALA B N 1
ATOM 1542 C CA . ALA B 1 46 ? 10.117 15.234 -2.393 1 98.12 46 ALA B CA 1
ATOM 1543 C C . ALA B 1 46 ? 9.57 16.25 -1.386 1 98.12 46 ALA B C 1
ATOM 1545 O O . ALA B 1 46 ? 9.258 15.883 -0.247 1 98.12 46 ALA B O 1
ATOM 1546 N N . ILE B 1 47 ? 9.391 17.453 -1.745 1 97.88 47 ILE B N 1
ATOM 1547 C CA . ILE B 1 47 ? 8.93 18.531 -0.869 1 97.88 47 ILE B CA 1
ATOM 1548 C C . ILE B 1 47 ? 7.523 18.203 -0.359 1 97.88 47 ILE B C 1
ATOM 1550 O O . ILE B 1 47 ? 7.074 18.766 0.638 1 97.88 47 ILE B O 1
ATOM 1554 N N . ILE B 1 48 ? 6.844 17.234 -1.003 1 98.38 48 ILE B N 1
ATOM 1555 C CA . ILE B 1 48 ? 5.492 16.875 -0.602 1 98.38 48 ILE B CA 1
ATOM 1556 C C . ILE B 1 48 ? 5.508 16.297 0.812 1 98.38 48 ILE B C 1
ATOM 1558 O O . ILE B 1 48 ? 4.551 16.469 1.57 1 98.38 48 ILE B O 1
ATOM 1562 N N . ALA B 1 49 ? 6.574 15.602 1.14 1 98.56 49 ALA B N 1
ATOM 1563 C CA . ALA B 1 49 ? 6.688 15.039 2.482 1 98.56 49 ALA B CA 1
ATOM 1564 C C . ALA B 1 49 ? 6.629 16.141 3.543 1 98.56 49 ALA B C 1
ATOM 1566 O O . ALA B 1 49 ? 5.914 16 4.539 1 98.56 49 ALA B O 1
ATOM 1567 N N . GLU B 1 50 ? 7.312 17.203 3.32 1 98.19 50 GLU B N 1
ATOM 1568 C CA . GLU B 1 50 ? 7.301 18.328 4.242 1 98.19 50 GLU B CA 1
ATOM 1569 C C . GLU B 1 50 ? 5.922 18.984 4.301 1 98.19 50 GLU B C 1
ATOM 1571 O O . GLU B 1 50 ? 5.445 19.344 5.383 1 98.19 50 GLU B O 1
ATOM 1576 N N . ARG B 1 51 ? 5.328 19.125 3.205 1 98.12 51 ARG B N 1
ATOM 1577 C CA . ARG B 1 51 ? 4.027 19.781 3.145 1 98.12 51 ARG B CA 1
ATOM 1578 C C . ARG B 1 51 ? 2.961 18.953 3.848 1 98.12 51 ARG B C 1
ATOM 1580 O O . ARG B 1 51 ? 2.117 19.484 4.566 1 98.12 51 ARG B O 1
ATOM 1587 N N . VAL B 1 52 ? 3.018 17.656 3.617 1 98.44 52 VAL B N 1
ATOM 1588 C CA . VAL B 1 52 ? 2.078 16.766 4.285 1 98.44 52 VAL B CA 1
ATOM 1589 C C . VAL B 1 52 ? 2.248 16.875 5.801 1 98.44 52 VAL B C 1
ATOM 1591 O O . VAL B 1 52 ? 1.268 17.016 6.531 1 98.44 52 VAL B O 1
ATOM 1594 N N . ALA B 1 53 ? 3.467 16.828 6.258 1 98.62 53 ALA B N 1
ATOM 1595 C CA . ALA B 1 53 ? 3.748 16.906 7.688 1 98.62 53 ALA B CA 1
ATOM 1596 C C . ALA B 1 53 ? 3.244 18.234 8.273 1 98.62 53 ALA B C 1
ATOM 1598 O O . ALA B 1 53 ? 2.559 18.234 9.297 1 98.62 53 ALA B O 1
ATOM 1599 N N . ARG B 1 54 ? 3.494 19.266 7.582 1 98 54 ARG B N 1
ATOM 1600 C CA . ARG B 1 54 ? 3.213 20.594 8.094 1 98 54 ARG B CA 1
ATOM 1601 C C . ARG B 1 54 ? 1.748 20.969 7.891 1 98 54 ARG B C 1
ATOM 1603 O O . ARG B 1 54 ? 1.07 21.375 8.828 1 98 54 ARG B O 1
ATOM 1610 N N . GLU B 1 55 ? 1.257 20.781 6.695 1 97.44 55 GLU B N 1
ATOM 1611 C CA . GLU B 1 55 ? -0.038 21.344 6.324 1 97.44 55 GLU B CA 1
ATOM 1612 C C . GLU B 1 55 ? -1.178 20.406 6.711 1 97.44 55 GLU B C 1
ATOM 1614 O O . GLU B 1 55 ? -2.266 20.859 7.07 1 97.44 55 GLU B O 1
ATOM 1619 N N . LEU B 1 56 ? -0.951 19.094 6.656 1 97.69 56 LEU B N 1
ATOM 1620 C CA . LEU B 1 56 ? -2.059 18.172 6.844 1 97.69 56 LEU B CA 1
ATOM 1621 C C . LEU B 1 56 ? -2.045 17.578 8.25 1 97.69 56 LEU B C 1
ATOM 1623 O O . LEU B 1 56 ? -3.102 17.359 8.844 1 97.69 56 LEU B O 1
ATOM 1627 N N . LEU B 1 57 ? -0.861 17.375 8.773 1 98.56 57 LEU B N 1
ATOM 1628 C CA . LEU B 1 57 ? -0.788 16.641 1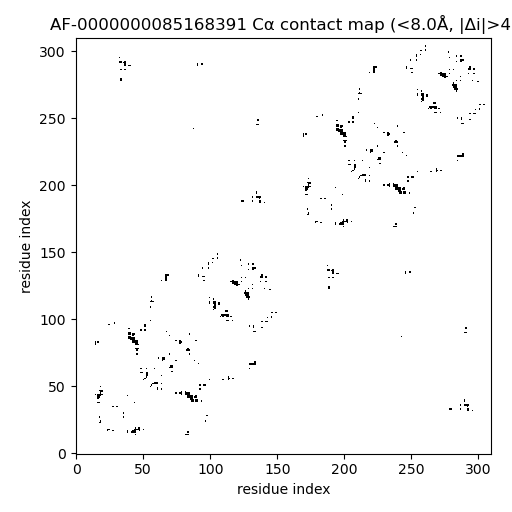0.031 1 98.56 57 LEU B CA 1
ATOM 1629 C C . LEU B 1 57 ? -0.3 17.547 11.156 1 98.56 57 LEU B C 1
ATOM 1631 O O . LEU B 1 57 ? -0.451 17.219 12.336 1 98.56 57 LEU B O 1
ATOM 1635 N N . GLN B 1 58 ? 0.34 18.625 10.789 1 98.25 58 GLN B N 1
ATOM 1636 C CA . GLN B 1 58 ? 0.845 19.594 11.758 1 98.25 58 GLN B CA 1
ATOM 1637 C C . GLN B 1 58 ? 1.84 18.938 12.719 1 98.25 58 GLN B C 1
ATOM 1639 O O . GLN B 1 58 ? 1.726 19.094 13.938 1 98.25 58 GLN B O 1
ATOM 1644 N N . ILE B 1 59 ? 2.793 18.266 12.18 1 98.56 59 ILE B N 1
ATOM 1645 C CA . ILE B 1 59 ? 3.867 17.625 12.922 1 98.56 59 ILE B CA 1
ATOM 1646 C C . ILE B 1 59 ? 5.203 17.891 12.242 1 98.56 59 ILE B C 1
ATOM 1648 O O . ILE B 1 59 ? 5.246 18.266 11.07 1 98.56 59 ILE B O 1
ATOM 1652 N N . PRO B 1 60 ? 6.355 17.719 13.023 1 98.62 60 PRO B N 1
ATOM 1653 C CA . PRO B 1 60 ? 7.66 17.797 12.367 1 98.62 60 PRO B CA 1
ATOM 1654 C C . PRO B 1 60 ? 7.848 16.75 11.281 1 98.62 60 PRO B C 1
ATOM 1656 O O . PRO B 1 60 ? 7.336 15.625 11.406 1 98.62 60 PRO B O 1
ATOM 1659 N N . LEU B 1 61 ? 8.602 17.141 10.273 1 98.69 61 LEU B N 1
ATOM 1660 C CA . LEU B 1 61 ? 8.891 16.203 9.188 1 98.69 61 LEU B CA 1
ATOM 1661 C C . LEU B 1 61 ? 9.477 14.906 9.727 1 98.69 61 LEU B C 1
ATOM 1663 O O . LEU B 1 61 ? 9.102 13.82 9.281 1 98.69 61 LEU B O 1
ATOM 1667 N N . GLN B 1 62 ? 10.312 15.008 10.695 1 98.5 62 GLN B N 1
ATOM 1668 C CA . GLN B 1 62 ? 10.984 13.836 11.242 1 98.5 62 GLN B CA 1
ATOM 1669 C C . GLN B 1 62 ? 9.992 12.859 11.859 1 98.5 62 GLN B C 1
ATOM 1671 O O . GLN B 1 62 ? 10.188 11.641 11.797 1 98.5 62 GLN B O 1
ATOM 1676 N N . THR B 1 63 ? 8.961 13.375 12.445 1 98.25 63 THR B N 1
ATOM 1677 C CA . THR B 1 63 ? 7.922 12.539 13.031 1 98.25 63 THR B CA 1
ATOM 1678 C C . THR B 1 63 ? 7.168 11.773 11.945 1 98.25 63 THR B C 1
ATOM 1680 O O . THR B 1 63 ? 6.898 10.578 12.094 1 98.25 63 THR B O 1
ATOM 1683 N N . LEU B 1 64 ? 6.828 12.43 10.867 1 98.69 64 LEU B N 1
ATOM 1684 C CA . LEU B 1 64 ? 6.176 11.773 9.734 1 98.69 64 LEU B CA 1
ATOM 1685 C C . LEU B 1 64 ? 7.051 10.664 9.172 1 98.69 64 LEU B C 1
ATOM 1687 O O . LEU B 1 64 ? 6.582 9.539 8.969 1 98.69 64 LEU B O 1
ATOM 1691 N N . LEU B 1 65 ? 8.328 11 8.938 1 98.56 65 LEU B N 1
ATOM 1692 C CA . LEU B 1 65 ? 9.242 10.047 8.312 1 98.56 65 LEU B CA 1
ATOM 1693 C C . LEU B 1 65 ? 9.453 8.828 9.211 1 98.56 65 LEU B C 1
ATOM 1695 O O . LEU B 1 65 ? 9.445 7.695 8.727 1 98.56 65 LEU B O 1
ATOM 1699 N N . ALA B 1 66 ? 9.586 9.078 10.484 1 97.38 66 ALA B N 1
ATOM 1700 C CA . ALA B 1 66 ? 9.727 7.977 11.438 1 97.38 66 ALA B CA 1
ATOM 1701 C C . ALA B 1 66 ? 8.477 7.109 11.461 1 97.38 66 ALA B C 1
ATOM 1703 O O . ALA B 1 66 ? 8.562 5.879 11.438 1 97.38 66 ALA B O 1
ATOM 1704 N N . GLY B 1 67 ? 7.332 7.723 11.469 1 96.69 67 GLY B N 1
ATOM 1705 C CA . GLY B 1 67 ? 6.074 6.992 11.484 1 96.69 67 GLY B CA 1
ATOM 1706 C C . GLY B 1 67 ? 5.871 6.129 10.25 1 96.69 67 GLY B C 1
ATOM 1707 O O . GLY B 1 67 ? 5.32 5.027 10.344 1 96.69 67 GLY B O 1
ATOM 1708 N N . LEU B 1 68 ? 6.324 6.562 9.172 1 97.69 68 LEU B N 1
ATOM 1709 C CA . LEU B 1 68 ? 6.102 5.859 7.914 1 97.69 68 LEU B CA 1
ATOM 1710 C C . LEU B 1 68 ? 7.281 4.949 7.582 1 97.69 68 LEU B C 1
ATOM 1712 O O . LEU B 1 68 ? 7.305 4.316 6.523 1 97.69 68 LEU B O 1
ATOM 1716 N N . GLY B 1 69 ? 8.234 4.938 8.422 1 95.94 69 GLY B N 1
ATOM 1717 C CA . GLY B 1 69 ? 9.406 4.125 8.156 1 95.94 69 GLY B CA 1
ATOM 1718 C C . GLY B 1 69 ? 10.203 4.602 6.949 1 95.94 69 GLY B C 1
ATOM 1719 O O . GLY B 1 69 ? 10.773 3.793 6.219 1 95.94 69 GLY B O 1
ATOM 1720 N N . LEU B 1 70 ? 10.188 5.82 6.676 1 97.62 70 LEU B N 1
ATOM 1721 C CA . LEU B 1 70 ? 10.969 6.391 5.582 1 97.62 70 LEU B CA 1
ATOM 1722 C C . LEU B 1 70 ? 12.328 6.871 6.078 1 97.62 70 LEU B C 1
ATOM 1724 O O . LEU B 1 70 ? 12.438 7.43 7.172 1 97.62 70 LEU B O 1
ATOM 1728 N N . PRO B 1 71 ? 13.289 6.641 5.262 1 96.88 71 PRO B N 1
ATOM 1729 C CA . PRO B 1 71 ? 14.625 7.086 5.68 1 96.88 71 PRO B CA 1
ATOM 1730 C C . PRO B 1 71 ? 14.766 8.602 5.664 1 96.88 71 PRO B C 1
ATOM 1732 O O . PRO B 1 71 ? 14.68 9.227 4.602 1 96.88 71 PRO B O 1
ATOM 1735 N N . SER B 1 72 ? 15.117 9.156 6.801 1 97.69 72 SER B N 1
ATOM 1736 C CA . SER B 1 72 ? 15.164 10.609 6.969 1 97.69 72 SER B CA 1
ATOM 1737 C C . SER B 1 72 ? 16.25 11.227 6.105 1 97.69 72 SER B C 1
ATOM 1739 O O . SER B 1 72 ? 16 12.203 5.387 1 97.69 72 SER B O 1
ATOM 1741 N N . SER B 1 73 ? 17.438 10.703 6.121 1 98.12 73 SER B N 1
ATOM 1742 C CA . SER B 1 73 ? 18.547 11.273 5.371 1 98.12 73 SER B CA 1
ATOM 1743 C C . SER B 1 73 ? 18.266 11.297 3.873 1 98.12 73 SER B C 1
ATOM 1745 O O . SER B 1 73 ? 18.547 12.281 3.189 1 98.12 73 SER B O 1
ATOM 1747 N N . THR B 1 74 ? 17.641 10.242 3.393 1 97.88 74 THR B N 1
ATOM 1748 C CA . THR B 1 74 ? 17.312 10.109 1.978 1 97.88 74 THR B CA 1
ATOM 1749 C C . THR B 1 74 ? 16.266 11.141 1.566 1 97.88 74 THR B C 1
ATOM 1751 O O . THR B 1 74 ? 16.422 11.836 0.561 1 97.88 74 THR B O 1
ATOM 1754 N N . ILE B 1 75 ? 15.281 11.289 2.402 1 98.44 75 ILE B N 1
ATOM 1755 C CA . ILE B 1 75 ? 14.188 12.195 2.064 1 98.44 75 ILE B CA 1
ATOM 1756 C C . ILE B 1 75 ? 14.672 13.641 2.168 1 98.44 75 ILE B C 1
ATOM 1758 O O . ILE B 1 75 ? 14.398 14.461 1.288 1 98.44 75 ILE B O 1
ATOM 1762 N N . LEU B 1 76 ? 15.383 13.898 3.197 1 98.31 76 LEU B N 1
ATOM 1763 C CA . LEU B 1 76 ? 15.906 15.25 3.367 1 98.31 76 LEU B CA 1
ATOM 1764 C C . LEU B 1 76 ? 16.844 15.617 2.225 1 98.31 76 LEU B C 1
ATOM 1766 O O . LEU B 1 76 ? 16.828 16.75 1.73 1 98.31 76 LEU B O 1
ATOM 1770 N N . ARG B 1 77 ? 17.656 14.719 1.843 1 98.44 77 ARG B N 1
ATOM 1771 C CA . ARG B 1 77 ? 18.547 14.945 0.708 1 98.44 77 ARG B CA 1
ATOM 1772 C C . ARG B 1 77 ? 17.75 15.242 -0.56 1 98.44 77 ARG B C 1
ATOM 1774 O O . ARG B 1 77 ? 18.078 16.188 -1.291 1 98.44 77 ARG B O 1
ATOM 1781 N N . LYS B 1 78 ? 16.797 14.492 -0.821 1 98.06 78 LYS B N 1
ATOM 1782 C CA . LYS B 1 78 ? 15.977 14.68 -2.014 1 98.06 78 LYS B CA 1
ATOM 1783 C C . LYS B 1 78 ? 15.258 16.031 -1.986 1 98.06 78 LYS B C 1
ATOM 1785 O O . LYS B 1 78 ? 15.109 16.672 -3.021 1 98.06 78 LYS B O 1
ATOM 1790 N N . ILE B 1 79 ? 14.781 16.406 -0.837 1 97.44 79 ILE B N 1
ATOM 1791 C CA . ILE B 1 79 ? 14.133 17.703 -0.701 1 97.44 79 ILE B CA 1
ATOM 1792 C C . ILE B 1 79 ? 15.133 18.812 -1.04 1 97.44 79 ILE B C 1
ATOM 1794 O O . ILE B 1 79 ? 14.828 19.703 -1.836 1 97.44 79 ILE B O 1
ATOM 1798 N N . SER B 1 80 ? 16.266 18.688 -0.442 1 97.56 80 SER B N 1
ATOM 1799 C CA . SER B 1 80 ? 17.281 19.719 -0.636 1 97.56 80 SER B CA 1
ATOM 1800 C C . SER B 1 80 ? 17.719 19.797 -2.098 1 97.56 80 SER B C 1
ATOM 1802 O O . SER B 1 80 ? 18.016 20.891 -2.598 1 97.56 80 SER B O 1
ATOM 1804 N N . ARG B 1 81 ? 17.656 18.734 -2.764 1 97.31 81 ARG B N 1
ATOM 1805 C CA . ARG B 1 81 ? 18.109 18.688 -4.148 1 97.31 81 ARG B CA 1
ATOM 1806 C C . ARG B 1 81 ? 16.938 18.812 -5.121 1 97.31 81 ARG B C 1
ATOM 1808 O O . ARG B 1 81 ? 17.109 18.656 -6.328 1 97.31 81 ARG B O 1
ATOM 1815 N N . LYS B 1 82 ? 15.766 19.062 -4.562 1 96.06 82 LYS B N 1
ATOM 1816 C CA . LYS B 1 82 ? 14.547 19.203 -5.359 1 96.06 82 LYS B CA 1
ATOM 1817 C C . LYS B 1 82 ? 14.344 18 -6.273 1 96.06 82 LYS B C 1
ATOM 1819 O O . LYS B 1 82 ? 14.023 18.156 -7.453 1 96.06 82 LYS B O 1
ATOM 1824 N N . GLU B 1 83 ? 14.641 16.828 -5.75 1 97 83 GLU B N 1
ATOM 1825 C CA . GLU B 1 83 ? 14.477 15.562 -6.469 1 97 83 GLU B CA 1
ATOM 1826 C C . GLU B 1 83 ? 13.102 14.961 -6.207 1 97 83 GLU B C 1
ATOM 1828 O O . GLU B 1 83 ? 12.328 15.484 -5.395 1 97 83 GLU B O 1
ATOM 1833 N N . ARG B 1 84 ? 12.844 13.883 -6.906 1 97.5 84 ARG B N 1
ATOM 1834 C CA . ARG B 1 84 ? 11.602 13.133 -6.723 1 97.5 84 ARG B CA 1
ATOM 1835 C C . ARG B 1 84 ? 11.789 12 -5.719 1 97.5 84 ARG B C 1
ATOM 1837 O O . ARG B 1 84 ? 12.898 11.484 -5.555 1 97.5 84 ARG B O 1
ATOM 1844 N N . LEU B 1 85 ? 10.711 11.711 -5.07 1 98 85 LEU B N 1
ATOM 1845 C CA . LEU B 1 85 ? 10.648 10.477 -4.297 1 98 85 LEU B CA 1
ATOM 1846 C C . LEU B 1 85 ? 10.625 9.258 -5.215 1 98 85 LEU B C 1
ATOM 1848 O O . LEU B 1 85 ? 10.234 9.359 -6.379 1 98 85 LEU B O 1
ATOM 1852 N N . SER B 1 86 ? 11.07 8.109 -4.676 1 96.44 86 SER B N 1
ATOM 1853 C CA . SER B 1 86 ? 10.836 6.859 -5.383 1 96.44 86 SER B CA 1
ATOM 1854 C C . SER B 1 86 ? 9.352 6.512 -5.41 1 96.44 86 SER B C 1
ATOM 1856 O O . SER B 1 86 ? 8.555 7.117 -4.688 1 96.44 86 SER B O 1
ATOM 1858 N N . GLY B 1 87 ? 8.969 5.559 -6.211 1 96.38 87 GLY B N 1
ATOM 1859 C CA . GLY B 1 87 ? 7.605 5.066 -6.234 1 96.38 87 GLY B CA 1
ATOM 1860 C C . GLY B 1 87 ? 7.121 4.582 -4.879 1 96.38 87 GLY B C 1
ATOM 1861 O O . GLY B 1 87 ? 6.008 4.902 -4.461 1 96.38 87 GLY B O 1
ATOM 1862 N N . SER B 1 88 ? 7.98 3.834 -4.195 1 96.38 88 SER B N 1
ATOM 1863 C CA . SER B 1 88 ? 7.617 3.287 -2.895 1 96.38 88 SER B CA 1
ATOM 1864 C C . SER B 1 88 ? 7.438 4.395 -1.859 1 96.38 88 SER B C 1
ATOM 1866 O O . SER B 1 88 ? 6.516 4.344 -1.041 1 96.38 88 SER B O 1
ATOM 1868 N N . GLU B 1 89 ? 8.297 5.359 -1.863 1 97.62 89 GLU B N 1
ATOM 1869 C CA . GLU B 1 89 ? 8.164 6.5 -0.962 1 97.62 89 GLU B CA 1
ATOM 1870 C C . GLU B 1 89 ? 6.891 7.293 -1.251 1 97.62 89 GLU B C 1
ATOM 1872 O O . GLU B 1 89 ? 6.168 7.668 -0.328 1 97.62 89 GLU B O 1
ATOM 1877 N N . SER B 1 90 ? 6.637 7.527 -2.521 1 98 90 SER B N 1
ATOM 1878 C CA . SER B 1 90 ? 5.434 8.227 -2.949 1 98 90 SER B CA 1
ATOM 1879 C C . SER B 1 90 ? 4.176 7.473 -2.527 1 98 90 SER B C 1
ATOM 1881 O O . SER B 1 90 ? 3.184 8.086 -2.121 1 98 90 SER B O 1
ATOM 1883 N N . ASP B 1 91 ? 4.277 6.199 -2.631 1 98.25 91 ASP B N 1
ATOM 1884 C CA . ASP B 1 91 ? 3.148 5.352 -2.262 1 98.25 91 ASP B CA 1
ATOM 1885 C C . ASP B 1 91 ? 2.818 5.488 -0.777 1 98.25 91 ASP B C 1
ATOM 1887 O O . ASP B 1 91 ? 1.647 5.562 -0.4 1 98.25 91 ASP B O 1
ATOM 1891 N N . ARG B 1 92 ? 3.777 5.578 0.045 1 98.12 92 ARG B N 1
ATOM 1892 C CA . ARG B 1 92 ? 3.584 5.742 1.482 1 98.12 92 ARG B CA 1
ATOM 1893 C C . ARG B 1 92 ? 3.016 7.121 1.804 1 98.12 92 ARG B C 1
ATOM 1895 O O . ARG B 1 92 ? 2.113 7.25 2.633 1 98.12 92 ARG B O 1
ATOM 1902 N N . ILE B 1 93 ? 3.525 8.086 1.147 1 98.5 93 ILE B N 1
ATOM 1903 C CA . ILE B 1 93 ? 3.01 9.43 1.357 1 98.5 93 ILE B CA 1
ATOM 1904 C C . ILE B 1 93 ? 1.55 9.5 0.917 1 98.5 93 ILE B C 1
ATOM 1906 O O . ILE B 1 93 ? 0.721 10.117 1.589 1 98.5 93 ILE B O 1
ATOM 1910 N N . ALA B 1 94 ? 1.226 8.875 -0.196 1 98.56 94 ALA B N 1
ATOM 1911 C CA . ALA B 1 94 ? -0.14 8.859 -0.715 1 98.56 94 ALA B CA 1
ATOM 1912 C C . ALA B 1 94 ? -1.106 8.25 0.295 1 98.56 94 ALA B C 1
ATOM 1914 O O . ALA B 1 94 ? -2.254 8.688 0.41 1 98.56 94 ALA B O 1
ATOM 1915 N N . ARG B 1 95 ? -0.676 7.297 1.019 1 98.75 95 ARG B N 1
ATOM 1916 C CA . ARG B 1 95 ? -1.525 6.688 2.035 1 98.75 95 ARG B CA 1
ATOM 1917 C C . ARG B 1 95 ? -1.944 7.711 3.086 1 98.75 95 ARG B C 1
ATOM 1919 O O . ARG B 1 95 ? -3.086 7.695 3.553 1 98.75 95 ARG B O 1
ATOM 1926 N N . VAL B 1 96 ? -1.001 8.547 3.457 1 98.75 96 VAL B N 1
ATOM 1927 C CA . VAL B 1 96 ? -1.324 9.594 4.422 1 98.75 96 VAL B CA 1
ATOM 1928 C C . VAL B 1 96 ? -2.367 10.539 3.832 1 98.75 96 VAL B C 1
ATOM 1930 O O . VAL B 1 96 ? -3.328 10.914 4.508 1 98.75 96 VAL B O 1
ATOM 1933 N N . LEU B 1 97 ? -2.18 10.836 2.566 1 98.44 97 LEU B N 1
ATOM 1934 C CA . LEU B 1 97 ? -3.129 11.719 1.894 1 98.44 97 LEU B CA 1
ATOM 1935 C C . LEU B 1 97 ? -4.527 11.109 1.896 1 98.44 97 LEU B C 1
ATOM 1937 O O . LEU B 1 97 ? -5.504 11.789 2.232 1 98.44 97 LEU B O 1
ATOM 1941 N N . TYR B 1 98 ? -4.613 9.883 1.571 1 98.44 98 TYR B N 1
ATOM 1942 C CA . TYR B 1 98 ? -5.898 9.195 1.488 1 98.44 98 TYR B CA 1
ATOM 1943 C C . TYR B 1 98 ? -6.562 9.109 2.857 1 98.44 98 TYR B C 1
ATOM 1945 O O . TYR B 1 98 ? -7.742 9.438 3 1 98.44 98 TYR B O 1
ATOM 1953 N N . ILE B 1 99 ? -5.82 8.719 3.83 1 98.75 99 ILE B N 1
ATOM 1954 C CA . ILE B 1 99 ? -6.387 8.5 5.156 1 98.75 99 ILE B CA 1
ATOM 1955 C C . ILE B 1 99 ? -6.773 9.836 5.785 1 98.75 99 ILE B C 1
ATOM 1957 O O . ILE B 1 99 ? -7.824 9.945 6.426 1 98.75 99 ILE B O 1
ATOM 1961 N N . ARG B 1 100 ? -5.898 10.805 5.617 1 98.56 100 ARG B N 1
ATOM 1962 C CA . ARG B 1 100 ? -6.223 12.117 6.164 1 98.56 100 ARG B CA 1
ATOM 1963 C C . ARG B 1 100 ? -7.504 12.664 5.543 1 98.56 100 ARG B C 1
ATOM 1965 O O . ARG B 1 100 ? -8.32 13.281 6.23 1 98.56 100 ARG B O 1
ATOM 1972 N N . GLU B 1 101 ? -7.652 12.492 4.273 1 97.81 101 GLU B N 1
ATOM 1973 C CA . GLU B 1 101 ? -8.875 12.914 3.604 1 97.81 101 GLU B CA 1
ATOM 1974 C C . GLU B 1 101 ? -10.094 12.172 4.141 1 97.81 101 GLU B C 1
ATOM 1976 O O . GLU B 1 101 ? -11.117 12.781 4.453 1 97.81 101 GLU B O 1
ATOM 1981 N N . GLN B 1 102 ? -9.992 10.922 4.254 1 98.19 102 GLN B N 1
ATOM 1982 C CA . GLN B 1 102 ? -11.094 10.133 4.793 1 98.19 102 GLN B CA 1
ATOM 1983 C C . GLN B 1 102 ? -11.422 10.555 6.223 1 98.19 102 GLN B C 1
ATOM 1985 O O . GLN B 1 102 ? -12.594 10.688 6.586 1 98.19 102 GLN B O 1
ATOM 1990 N N . ALA B 1 103 ? -10.406 10.719 7.02 1 98.69 103 ALA B N 1
ATOM 1991 C CA . ALA B 1 103 ? -10.609 11.141 8.406 1 98.69 103 ALA B CA 1
ATOM 1992 C C . ALA B 1 103 ? -11.305 12.492 8.469 1 98.69 103 ALA B C 1
ATOM 1994 O O . ALA B 1 103 ? -12.203 12.703 9.289 1 98.69 103 ALA B O 1
ATOM 1995 N N . ALA B 1 104 ? -10.883 13.414 7.617 1 98.25 104 ALA B N 1
ATOM 1996 C CA . ALA B 1 104 ? -11.516 14.734 7.586 1 98.25 104 ALA B CA 1
ATOM 1997 C C . ALA B 1 104 ? -12.992 14.625 7.242 1 98.25 104 ALA B C 1
ATOM 1999 O O . ALA B 1 104 ? -13.82 15.344 7.805 1 98.25 104 ALA B O 1
ATOM 2000 N N . ASP B 1 105 ? -13.336 13.75 6.332 1 97.44 105 ASP B N 1
ATOM 2001 C CA . ASP B 1 105 ? -14.727 13.531 5.961 1 97.44 105 ASP B CA 1
ATOM 2002 C C . ASP B 1 105 ? -15.523 12.961 7.133 1 97.44 105 ASP B C 1
ATOM 2004 O O . ASP B 1 105 ? -16.656 13.391 7.387 1 97.44 105 ASP B O 1
ATOM 2008 N N . VAL B 1 106 ? -14.961 12.047 7.816 1 97.88 106 VAL B N 1
ATOM 2009 C CA . VAL B 1 106 ? -15.625 11.352 8.914 1 97.88 106 VAL B CA 1
ATOM 2010 C C . VAL B 1 106 ? -15.844 12.312 10.078 1 97.88 106 VAL B C 1
ATOM 2012 O O . VAL B 1 106 ? -16.922 12.352 10.664 1 97.88 106 VAL B O 1
ATOM 2015 N N . PHE B 1 107 ? -14.859 13.078 10.352 1 97.44 107 PHE B N 1
ATOM 2016 C CA . PHE B 1 107 ? -14.914 13.945 11.523 1 97.44 107 PHE B CA 1
ATOM 2017 C C . PHE B 1 107 ? -15.477 15.312 11.156 1 97.44 107 PHE B C 1
ATOM 2019 O O . PHE B 1 107 ? -15.781 16.125 12.039 1 97.44 107 PHE B O 1
ATOM 2026 N N . GLU B 1 108 ? -15.523 15.602 9.852 1 97.56 108 GLU B N 1
ATOM 2027 C CA . GLU B 1 108 ? -16 16.875 9.328 1 97.56 108 GLU B CA 1
ATOM 2028 C C . GLU B 1 108 ? -15.203 18.047 9.898 1 97.56 108 GLU B C 1
ATOM 2030 O O . GLU B 1 108 ? -15.773 19.094 10.219 1 97.56 108 GLU B O 1
ATOM 2035 N N . ASP B 1 109 ? -13.992 17.75 10.141 1 97.88 109 ASP B N 1
ATOM 2036 C CA . ASP B 1 109 ? -13.062 18.719 10.727 1 97.88 109 ASP B CA 1
ATOM 2037 C C . ASP B 1 109 ? -11.617 18.328 10.43 1 97.88 109 ASP B C 1
ATOM 2039 O O . ASP B 1 109 ? -11.148 17.281 10.883 1 97.88 109 ASP B O 1
ATOM 2043 N N . GLU B 1 110 ? -10.859 19.156 9.781 1 97.25 110 GLU B N 1
ATOM 2044 C CA . GLU B 1 110 ? -9.492 18.875 9.367 1 97.25 110 GLU B CA 1
ATOM 2045 C C . GLU B 1 110 ? -8.562 18.766 10.562 1 97.25 110 GLU B C 1
ATOM 2047 O O . GLU B 1 110 ? -7.652 17.938 10.586 1 97.25 110 GLU B O 1
ATOM 2052 N N . GLU B 1 111 ? -8.75 19.578 11.523 1 97.69 111 GLU B N 1
ATOM 2053 C CA . GLU B 1 111 ? -7.895 19.578 12.711 1 97.69 111 GLU B CA 1
ATOM 2054 C C . GLU B 1 111 ? -8.109 18.328 13.547 1 97.69 111 GLU B C 1
ATOM 2056 O O . GLU B 1 111 ? -7.156 17.719 14.039 1 97.69 111 GLU B O 1
ATOM 2061 N N . LEU B 1 112 ? -9.336 17.938 13.672 1 97.94 112 LEU B N 1
ATOM 2062 C CA . LEU B 1 112 ? -9.656 16.703 14.406 1 97.94 112 LEU B CA 1
ATOM 2063 C C . LEU B 1 112 ? -9.109 15.484 13.68 1 97.94 112 LEU B C 1
ATOM 2065 O O . LEU B 1 112 ? -8.633 14.539 14.312 1 97.94 112 LEU B O 1
ATOM 2069 N N . ALA B 1 113 ? -9.195 15.539 12.398 1 98.62 113 ALA B N 1
ATOM 2070 C CA . ALA B 1 113 ? -8.641 14.461 11.594 1 98.62 113 ALA B CA 1
ATOM 2071 C C . ALA B 1 113 ? -7.137 14.305 11.836 1 98.62 113 ALA B C 1
ATOM 2073 O O . ALA B 1 113 ? -6.648 13.203 12.07 1 98.62 113 ALA B O 1
ATOM 2074 N N . ALA B 1 114 ? -6.473 15.43 11.789 1 98.62 114 ALA B N 1
ATOM 2075 C CA . ALA B 1 114 ? -5.027 15.414 12 1 98.62 114 ALA B CA 1
ATOM 2076 C C . ALA B 1 114 ? -4.688 14.898 13.398 1 98.62 114 ALA B C 1
ATOM 2078 O O . ALA B 1 114 ? -3.77 14.094 13.562 1 98.62 114 ALA B O 1
ATOM 2079 N N . GLU B 1 115 ? -5.375 15.406 14.344 1 98.38 115 GLU B N 1
ATOM 2080 C CA . GLU B 1 115 ? -5.156 14.961 15.719 1 98.38 115 GLU B CA 1
ATOM 2081 C C . GLU B 1 115 ? -5.414 13.469 15.859 1 98.38 115 GLU B C 1
ATOM 2083 O O . GLU B 1 115 ? -4.633 12.758 16.5 1 98.38 115 GLU B O 1
ATOM 2088 N N . TRP B 1 116 ? -6.48 12.984 15.297 1 98.69 116 TRP B N 1
ATOM 2089 C CA . TRP B 1 116 ? -6.844 11.578 15.359 1 98.69 116 TRP B CA 1
ATOM 2090 C C . TRP B 1 116 ? -5.742 10.703 14.781 1 98.69 116 TRP B C 1
ATOM 2092 O O . TRP B 1 116 ? -5.441 9.633 15.312 1 98.69 116 TRP B O 1
ATOM 2102 N N . MET B 1 117 ? -5.145 11.172 13.789 1 98.56 117 MET B N 1
ATOM 2103 C CA . MET B 1 117 ? -4.105 10.414 13.102 1 98.56 117 MET B CA 1
ATOM 2104 C C . MET B 1 117 ? -2.863 10.273 13.969 1 98.56 117 MET B C 1
ATOM 2106 O O . MET B 1 117 ? -2.021 9.406 13.719 1 98.56 117 MET B O 1
ATOM 2110 N N . ARG B 1 118 ? -2.729 11.078 14.93 1 97.94 118 ARG B N 1
ATOM 2111 C CA . ARG B 1 118 ? -1.518 11.109 15.75 1 97.94 118 ARG B CA 1
ATOM 2112 C C . ARG B 1 118 ? -1.786 10.57 17.141 1 97.94 118 ARG B C 1
ATOM 2114 O O . ARG B 1 118 ? -0.891 10.555 18 1 97.94 118 ARG B O 1
ATOM 2121 N N . ARG B 1 119 ? -2.945 10.141 17.344 1 98 119 ARG B N 1
ATOM 2122 C CA . ARG B 1 119 ? -3.32 9.641 18.672 1 98 119 ARG B CA 1
ATOM 2123 C C . ARG B 1 119 ? -3.354 8.117 18.688 1 98 119 ARG B C 1
ATOM 2125 O O . ARG B 1 119 ? -3.832 7.488 17.75 1 98 119 ARG B O 1
ATOM 2132 N N . ALA B 1 120 ? -2.92 7.609 19.828 1 97.94 120 ALA B N 1
ATOM 2133 C CA . ALA B 1 120 ? -2.957 6.156 20 1 97.94 120 ALA B CA 1
ATOM 2134 C C . ALA B 1 120 ? -4.383 5.629 19.891 1 97.94 120 ALA B C 1
ATOM 2136 O O . ALA B 1 120 ? -5.328 6.266 20.359 1 97.94 120 ALA B O 1
ATOM 2137 N N . ASN B 1 121 ? -4.48 4.48 19.297 1 97.69 121 ASN B N 1
ATOM 2138 C CA . ASN B 1 121 ? -5.762 3.822 19.062 1 97.69 121 ASN B CA 1
ATOM 2139 C C . ASN B 1 121 ? -5.746 2.377 19.547 1 97.69 121 ASN B C 1
ATOM 2141 O O . ASN B 1 121 ? -4.906 1.582 19.125 1 97.69 121 ASN B O 1
ATOM 2145 N N . ALA B 1 122 ? -6.613 2.004 20.406 1 96.06 122 ALA B N 1
ATOM 2146 C CA . ALA B 1 122 ? -6.664 0.664 20.984 1 96.06 122 ALA B CA 1
ATOM 2147 C C . ALA B 1 122 ? -6.879 -0.392 19.906 1 96.06 122 ALA B C 1
ATOM 2149 O O . ALA B 1 122 ? -6.344 -1.499 19.984 1 96.06 122 ALA B O 1
ATOM 2150 N N . ALA B 1 123 ? -7.641 -0.02 18.891 1 95.81 123 ALA B N 1
ATOM 2151 C CA . ALA B 1 123 ? -7.922 -0.957 17.812 1 95.81 123 ALA B CA 1
ATOM 2152 C C . ALA B 1 123 ? -6.684 -1.189 16.953 1 95.81 123 ALA B C 1
ATOM 2154 O O . ALA B 1 123 ? -6.672 -2.082 16.094 1 95.81 123 ALA B O 1
ATOM 2155 N N . LEU B 1 124 ? -5.641 -0.431 17.203 1 97.81 124 LEU B N 1
ATOM 2156 C CA . LEU B 1 124 ? -4.383 -0.57 16.484 1 97.81 124 LEU B CA 1
ATOM 2157 C C . LEU B 1 124 ? -3.264 -1.028 17.406 1 97.81 124 LEU B C 1
ATOM 2159 O O . LEU B 1 124 ? -2.092 -0.727 17.172 1 97.81 124 LEU B O 1
ATOM 2163 N N . GLY B 1 125 ? -3.654 -1.664 18.5 1 95.12 125 GLY B N 1
ATOM 2164 C CA . GLY B 1 125 ? -2.672 -2.168 19.438 1 95.12 125 GLY B CA 1
ATOM 2165 C C . GLY B 1 125 ? -1.944 -1.066 20.188 1 95.12 125 GLY B C 1
ATOM 2166 O O . GLY B 1 125 ? -0.79 -1.236 20.578 1 95.12 125 GLY B O 1
ATOM 2167 N N . GLY B 1 126 ? -2.523 0.086 20.234 1 96.94 126 GLY B N 1
ATOM 2168 C CA . GLY B 1 126 ? -1.933 1.205 20.953 1 96.94 126 GLY B CA 1
ATOM 2169 C C . GLY B 1 126 ? -1.061 2.082 20.062 1 96.94 126 GLY B C 1
ATOM 2170 O O . GLY B 1 126 ? -0.531 3.096 20.531 1 96.94 126 GLY B O 1
ATOM 2171 N N . MET B 1 127 ? -0.958 1.775 18.891 1 97.56 127 MET B N 1
ATOM 2172 C CA . MET B 1 127 ? -0.238 2.619 17.953 1 97.56 127 MET B CA 1
ATOM 2173 C C . MET B 1 127 ? -1.149 3.701 17.375 1 97.56 127 MET B C 1
ATOM 2175 O O . MET B 1 127 ? -2.371 3.629 17.516 1 97.56 127 MET B O 1
ATOM 2179 N N . THR B 1 128 ? -0.529 4.719 16.781 1 98.5 128 THR B N 1
ATOM 2180 C CA . THR B 1 128 ? -1.317 5.75 16.125 1 98.5 128 THR B CA 1
ATOM 2181 C C . THR B 1 128 ? -1.657 5.332 14.695 1 98.5 128 THR B C 1
ATOM 2183 O O . THR B 1 128 ? -0.945 4.527 14.094 1 98.5 128 THR B O 1
ATOM 2186 N N . PRO B 1 129 ? -2.754 5.891 14.117 1 98.81 129 PRO B N 1
ATOM 2187 C CA . PRO B 1 129 ? -3.023 5.652 12.703 1 98.81 129 PRO B CA 1
ATOM 2188 C C . PRO B 1 129 ? -1.818 5.953 11.812 1 98.81 129 PRO B C 1
ATOM 2190 O O . PRO B 1 129 ? -1.49 5.164 10.922 1 98.81 129 PRO B O 1
ATOM 2193 N N . LEU B 1 130 ? -1.123 7 12.07 1 98.69 130 LEU B N 1
ATOM 2194 C CA . LEU B 1 130 ? 0.034 7.379 11.266 1 98.69 130 LEU B CA 1
ATOM 2195 C C . LEU B 1 130 ? 1.093 6.285 11.289 1 98.69 130 LEU B C 1
ATOM 2197 O O . LEU B 1 130 ? 1.662 5.941 10.25 1 98.69 130 LEU B O 1
ATOM 2201 N N . GLU B 1 131 ? 1.278 5.645 12.375 1 97.88 131 GLU B N 1
ATOM 2202 C CA . GLU B 1 131 ? 2.381 4.715 12.594 1 97.88 131 GLU B CA 1
ATOM 2203 C C . GLU B 1 131 ? 2.121 3.379 11.906 1 97.88 131 GLU B C 1
ATOM 2205 O O . GLU B 1 131 ? 3.033 2.564 11.75 1 97.88 131 GLU B O 1
ATOM 2210 N N . VAL B 1 132 ? 0.892 3.125 11.578 1 98.44 132 VAL B N 1
ATOM 2211 C CA . VAL B 1 132 ? 0.619 1.82 10.984 1 98.44 132 VAL B CA 1
ATOM 2212 C C . VAL B 1 132 ? 0.447 1.964 9.477 1 98.44 132 VAL B C 1
ATOM 2214 O O . VAL B 1 132 ? 0.312 0.967 8.766 1 98.44 132 VAL B O 1
ATOM 2217 N N . LEU B 1 133 ? 0.531 3.172 8.906 1 98.62 133 LEU B N 1
ATOM 2218 C CA . LEU B 1 133 ? 0.237 3.422 7.5 1 98.62 133 LEU B CA 1
ATOM 2219 C C . LEU B 1 133 ? 1.408 3.002 6.617 1 98.62 133 LEU B C 1
ATOM 2221 O O . LEU B 1 133 ? 1.293 2.99 5.387 1 98.62 133 LEU B O 1
ATOM 2225 N N . ASP B 1 134 ? 2.553 2.604 7.188 1 97.88 134 ASP B N 1
ATOM 2226 C CA . ASP B 1 134 ? 3.721 2.217 6.406 1 97.88 134 ASP B CA 1
ATOM 2227 C C . ASP B 1 134 ? 3.508 0.861 5.734 1 97.88 134 ASP B C 1
ATOM 2229 O O . ASP B 1 134 ? 4.25 0.491 4.82 1 97.88 134 ASP B O 1
ATOM 2233 N N . THR B 1 135 ? 2.406 0.097 6.148 1 98.31 135 THR B N 1
ATOM 2234 C CA . THR B 1 135 ? 2.145 -1.214 5.562 1 98.31 135 THR B CA 1
ATOM 2235 C C . THR B 1 135 ? 0.702 -1.311 5.074 1 98.31 135 THR B C 1
ATOM 2237 O O . THR B 1 135 ? -0.18 -0.618 5.586 1 98.31 135 THR B O 1
ATOM 2240 N N . GLN B 1 136 ? 0.464 -2.209 4.176 1 98.56 136 GLN B N 1
ATOM 2241 C CA . GLN B 1 136 ? -0.857 -2.402 3.584 1 98.56 136 GLN B CA 1
ATOM 2242 C C . GLN B 1 136 ? -1.873 -2.832 4.641 1 98.56 136 GLN B C 1
ATOM 2244 O O . GLN B 1 136 ? -2.963 -2.264 4.727 1 98.56 136 GLN B O 1
ATOM 2249 N N . PRO B 1 137 ? -1.586 -3.803 5.52 1 98.5 137 PRO B N 1
ATOM 2250 C CA . PRO B 1 137 ? -2.598 -4.195 6.504 1 98.5 137 PRO B CA 1
ATOM 2251 C C . PRO B 1 137 ? -2.912 -3.08 7.5 1 98.5 137 PRO B C 1
ATOM 2253 O O . PRO B 1 137 ? -4.051 -2.959 7.957 1 98.5 137 PRO B O 1
ATOM 2256 N N . GLY B 1 138 ? -1.872 -2.316 7.852 1 98.5 138 GLY B N 1
ATOM 2257 C CA . GLY B 1 138 ? -2.141 -1.149 8.68 1 98.5 138 GLY B CA 1
ATOM 2258 C C . GLY B 1 138 ? -3.061 -0.145 8.008 1 98.5 138 GLY B C 1
ATOM 2259 O O . GLY B 1 138 ? -4.012 0.339 8.633 1 98.5 138 GLY B O 1
ATOM 2260 N N . TYR B 1 139 ? -2.764 0.167 6.762 1 98.75 139 TYR B N 1
ATOM 2261 C CA . TYR B 1 139 ? -3.605 1.06 5.973 1 98.75 139 TYR B CA 1
ATOM 2262 C C . TYR B 1 139 ? -5.039 0.544 5.914 1 98.75 139 TYR B C 1
ATOM 2264 O O . TYR B 1 139 ? -5.984 1.292 6.172 1 98.75 139 TYR B O 1
ATOM 2272 N N . ASP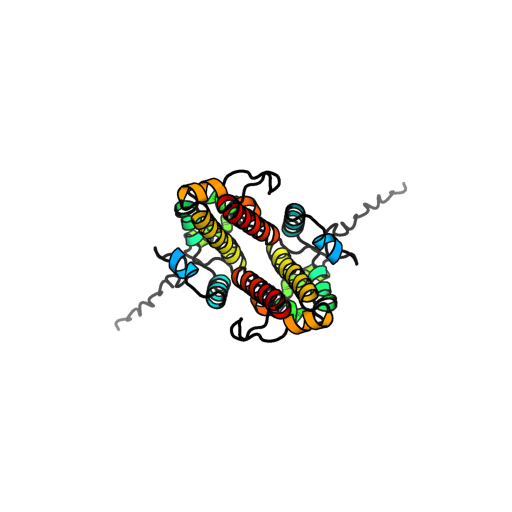 B 1 140 ? -5.207 -0.739 5.633 1 98.56 140 ASP B N 1
ATOM 2273 C CA . ASP B 1 140 ? -6.531 -1.347 5.543 1 98.56 140 ASP B CA 1
ATOM 2274 C C . ASP B 1 140 ? -7.266 -1.26 6.879 1 98.56 140 ASP B C 1
ATOM 2276 O O . ASP B 1 140 ? -8.469 -0.983 6.914 1 98.56 140 ASP B O 1
ATOM 2280 N N . ARG B 1 141 ? -6.574 -1.504 7.902 1 98.31 141 ARG B N 1
ATOM 2281 C CA . ARG B 1 141 ? -7.188 -1.472 9.227 1 98.31 141 ARG B CA 1
ATOM 2282 C C . ARG B 1 141 ? -7.652 -0.063 9.578 1 98.31 141 ARG B C 1
ATOM 2284 O O . ARG B 1 141 ? -8.734 0.117 10.141 1 98.31 141 ARG B O 1
ATOM 2291 N N . VAL B 1 142 ? -6.852 0.906 9.266 1 98.81 142 VAL B N 1
ATOM 2292 C CA . VAL B 1 142 ? -7.219 2.291 9.539 1 98.81 142 VAL B CA 1
ATOM 2293 C C . VAL B 1 142 ? -8.461 2.664 8.742 1 98.81 142 VAL B C 1
ATOM 2295 O O . VAL B 1 142 ? -9.383 3.291 9.266 1 98.81 142 VAL B O 1
ATOM 2298 N N . ARG B 1 143 ? -8.492 2.291 7.488 1 98.38 143 ARG B N 1
ATOM 2299 C CA . ARG B 1 143 ? -9.672 2.545 6.664 1 98.38 143 ARG B CA 1
ATOM 2300 C C . ARG B 1 143 ? -10.914 1.917 7.281 1 98.38 143 ARG B C 1
ATOM 2302 O O . ARG B 1 143 ? -11.984 2.535 7.305 1 98.38 143 ARG B O 1
ATOM 2309 N N . ASP B 1 144 ? -10.742 0.721 7.719 1 96.94 144 ASP B N 1
ATOM 2310 C CA . ASP B 1 144 ? -11.859 0.006 8.336 1 96.94 144 ASP B CA 1
ATOM 2311 C C . ASP B 1 144 ? -12.352 0.732 9.586 1 96.94 144 ASP B C 1
ATOM 2313 O O . ASP B 1 144 ? -13.562 0.846 9.805 1 96.94 144 ASP B O 1
ATOM 2317 N N . ILE B 1 145 ? -11.461 1.164 10.422 1 97.88 145 ILE B N 1
ATOM 2318 C CA . ILE B 1 145 ? -11.805 1.873 11.648 1 97.88 145 ILE B CA 1
ATOM 2319 C C . ILE B 1 145 ? -12.57 3.148 11.305 1 97.88 145 ILE B C 1
ATOM 2321 O O . ILE B 1 145 ? -13.625 3.422 11.898 1 97.88 145 ILE B O 1
ATOM 2325 N N . LEU B 1 146 ? -12.086 3.9 10.352 1 98.38 146 LEU B N 1
ATOM 2326 C CA . LEU B 1 146 ? -12.742 5.141 9.961 1 98.38 146 LEU B CA 1
ATOM 2327 C C . LEU B 1 146 ? -14.141 4.863 9.406 1 98.38 146 LEU B C 1
ATOM 2329 O O . LEU B 1 146 ? -15.078 5.613 9.68 1 98.38 146 LEU B O 1
ATOM 2333 N N . SER B 1 147 ? -14.266 3.816 8.617 1 96.81 147 SER B N 1
ATOM 2334 C CA . SER B 1 147 ? -15.562 3.445 8.078 1 96.81 147 SER B CA 1
ATOM 2335 C C . SER B 1 147 ? -16.547 3.102 9.188 1 96.81 147 SER B C 1
ATOM 2337 O O . SER B 1 147 ? -17.719 3.479 9.117 1 96.81 147 SER B O 1
ATOM 2339 N N . ARG B 1 148 ? -16.094 2.422 10.18 1 96.19 148 ARG B N 1
ATOM 2340 C CA . ARG B 1 148 ? -16.938 2.049 11.305 1 96.19 148 ARG B CA 1
ATOM 2341 C C . ARG B 1 148 ? -17.359 3.277 12.102 1 96.19 148 ARG B C 1
ATOM 2343 O O . ARG B 1 148 ? -18.5 3.363 12.562 1 96.19 148 ARG B O 1
ATOM 2350 N N . ILE B 1 149 ? -16.438 4.184 12.312 1 95.62 149 ILE B N 1
ATOM 2351 C CA . ILE B 1 149 ? -16.781 5.43 12.992 1 95.62 149 ILE B CA 1
ATOM 2352 C C . ILE B 1 149 ? -17.875 6.156 12.227 1 95.62 149 ILE B C 1
ATOM 2354 O O . ILE B 1 149 ? -18.828 6.648 12.82 1 95.62 149 ILE B O 1
ATOM 2358 N N . ALA B 1 150 ? -17.75 6.188 10.906 1 93.56 150 ALA B N 1
ATOM 2359 C CA . ALA B 1 150 ? -18.734 6.875 10.062 1 93.56 150 ALA B CA 1
ATOM 2360 C C . ALA B 1 150 ? -20.109 6.227 10.172 1 93.56 150 ALA B C 1
ATOM 2362 O O . ALA B 1 150 ? -21.125 6.926 10.211 1 93.56 150 ALA B O 1
ATOM 2363 N N . PHE B 1 151 ? -20.203 4.918 10.219 1 90.38 151 PHE B N 1
ATOM 2364 C CA . PHE B 1 151 ? -21.469 4.195 10.297 1 90.38 151 PHE B CA 1
ATOM 2365 C C . PHE B 1 151 ? -22.031 4.242 11.719 1 90.38 151 PHE B C 1
ATOM 2367 O O . PHE B 1 151 ? -23.25 4.191 11.914 1 90.38 151 PHE B O 1
ATOM 2374 N N . GLY B 1 152 ? -21.125 4.074 12.672 1 80.88 152 GLY B N 1
ATOM 2375 C CA . GLY B 1 152 ? -21.594 4.148 14.047 1 80.88 152 GLY B CA 1
ATOM 2376 C C . GLY B 1 152 ? -22.141 5.516 14.422 1 80.88 152 GLY B C 1
ATOM 2377 O O . GLY B 1 152 ? -23.062 5.617 15.227 1 80.88 152 GLY B O 1
ATOM 2378 N N . VAL B 1 153 ? -21.609 6.613 14.047 1 66.44 153 VAL B N 1
ATOM 2379 C CA . VAL B 1 153 ? -22.125 7.953 14.273 1 66.44 153 VAL B CA 1
ATOM 2380 C C . VAL B 1 153 ? -23.438 8.133 13.508 1 66.44 153 VAL B C 1
ATOM 2382 O O . VAL B 1 153 ? -24.297 8.914 13.914 1 66.44 153 VAL B O 1
ATOM 2385 N N . ALA B 1 154 ? -23.594 7.59 12.297 1 53.53 154 ALA B N 1
ATOM 2386 C CA . ALA B 1 154 ? -24.828 7.652 11.516 1 53.53 154 ALA B CA 1
ATOM 2387 C C . ALA B 1 154 ? -25.938 6.852 12.188 1 53.53 154 ALA B C 1
ATOM 2389 O O . ALA B 1 154 ? -27.125 7.055 11.891 1 53.53 154 ALA B O 1
ATOM 2390 N N . ALA B 1 155 ? -25.656 5.973 13.008 1 42.28 155 ALA B N 1
ATOM 2391 C CA . ALA B 1 155 ? -26.734 5.281 13.703 1 42.28 155 ALA B CA 1
ATOM 2392 C C . ALA B 1 155 ? -27.188 6.062 14.938 1 42.28 155 ALA B C 1
ATOM 2394 O O . ALA B 1 155 ? -26.406 6.824 15.516 1 42.28 155 ALA B O 1
#

Nearest PDB structures (foldseek):
  8gug-assembly1_C-2  TM=9.433E-01  e=2.970E-06  Vibrio parahaemolyticus RIMD 2210633
  8gug-assembly1_B-2  TM=9.298E-01  e=4.985E-06  Vibrio parahaemolyticus RIMD 2210633
  6gw6-assembly1_F  TM=8.591E-01  e=2.018E-05  Pseudomonas putida KT2440
  8qnq-assembly1_B  TM=6.928E-01  e=4.889E-03  Pseudomonas aeruginosa PAO1
  8qnl-assembly1_D  TM=6.597E-01  e=1.308E-02  Pseudomonas aeruginosa PAO1

Sequence (310 aa):
MTTRSSSIRVVSKGSQGLGARPNDFQRFANMDPISQGRTIRDGMDAIIAERVARELLQIPLQTLLAGLGLPSSTILRKISRKERLSGSESDRIARVLYIREQAADVFEDEELAAEWMRRANAALGGMTPLEVLDTQPGYDRVRDILSRIAFGVAAMTTRSSSIRVVSKGSQGLGARPNDFQRFANMDPISQGRTIRDGMDAIIAERVARELLQIPLQTLLAGLGLPSSTILRKISRKERLSGSESDRIARVLYIREQAADVFEDEELAAEWMRRANAALGGMTPLEVLDTQPGYDRVRDILSRIAFGVAA